Protein AF-A0A1F4DVI1-F1 (afdb_monomer)

Foldseek 3Di:
DDDDDDDDDDDDDDDDDDDDPDDDPPPPPPPPPPPPPDDFDAAEDADDDPDLPDPVQVPFDKDKAADAFQQPDPVGDRDDQWGIWIWTWYDYPPDIDIRIDTDDPDQQQADADPPRDWDKDKDKAWPDPVVPDADPPQGDPVTGIDIDMDTSNVVVVDPNYHCVVVVPDDDPDDPPLPDDPPDDDDPVQCVDPPGDVVPDDD

Radius of gyration: 34.7 Å; Cα contacts (8 Å, |Δi|>4): 211; chains: 1; bounding box: 109×63×103 Å

Mean predicted aligned error: 15.56 Å

Structure (mmCIF, N/CA/C/O backbone):
data_AF-A0A1F4DVI1-F1
#
_entry.id   AF-A0A1F4DVI1-F1
#
loop_
_atom_site.group_PDB
_atom_site.id
_atom_site.type_symbol
_atom_site.label_atom_id
_atom_site.label_alt_id
_atom_site.label_comp_id
_atom_site.label_asym_id
_atom_site.label_entity_id
_atom_site.label_seq_id
_atom_site.pdbx_PDB_ins_code
_atom_site.Cartn_x
_atom_site.Cartn_y
_atom_site.Cartn_z
_atom_site.occupancy
_atom_site.B_iso_or_equiv
_atom_site.auth_seq_id
_atom_site.auth_comp_id
_atom_site.auth_asym_id
_atom_site.auth_atom_id
_atom_site.pdbx_PDB_model_num
ATOM 1 N N . MET A 1 1 ? 89.206 41.169 61.877 1.00 33.28 1 MET A N 1
ATOM 2 C CA . MET A 1 1 ? 89.573 40.821 60.485 1.00 33.28 1 MET A CA 1
ATOM 3 C C . MET A 1 1 ? 88.966 39.457 60.198 1.00 33.28 1 MET A C 1
ATOM 5 O O . MET A 1 1 ? 89.211 38.583 61.006 1.00 33.28 1 MET A O 1
ATOM 9 N N . ILE A 1 2 ? 88.140 39.173 59.193 1.00 38.03 2 ILE A N 1
ATOM 10 C CA . ILE A 1 2 ? 87.614 39.884 58.017 1.00 38.03 2 ILE A CA 1
ATOM 11 C C . ILE A 1 2 ? 86.173 39.367 57.790 1.00 38.03 2 ILE A C 1
ATOM 13 O O . ILE A 1 2 ? 85.801 38.307 58.283 1.00 38.03 2 ILE A O 1
ATOM 17 N N . ALA A 1 3 ? 85.371 40.193 57.122 1.00 36.94 3 ALA A N 1
ATOM 18 C CA . ALA A 1 3 ? 83.917 40.205 57.054 1.00 36.94 3 ALA A CA 1
ATOM 19 C C . ALA A 1 3 ? 83.226 39.023 56.347 1.00 36.94 3 ALA A C 1
ATOM 21 O O . ALA A 1 3 ? 83.735 38.426 55.405 1.00 36.94 3 ALA A O 1
ATOM 22 N N . ASN A 1 4 ? 81.986 38.814 56.792 1.00 38.28 4 ASN A N 1
ATOM 23 C CA . ASN A 1 4 ? 80.937 37.980 56.222 1.00 38.28 4 ASN A CA 1
ATOM 24 C C . ASN A 1 4 ? 80.134 38.800 55.187 1.00 38.28 4 ASN A C 1
ATOM 26 O O . ASN A 1 4 ? 79.848 39.974 55.441 1.00 38.28 4 ASN A O 1
ATOM 30 N N . LYS A 1 5 ? 79.710 38.201 54.069 1.00 39.12 5 LYS A N 1
ATOM 31 C CA . LYS A 1 5 ? 78.621 38.734 53.229 1.00 39.12 5 LYS A CA 1
ATOM 32 C C . LYS A 1 5 ? 77.745 37.590 52.718 1.00 39.12 5 LYS A C 1
ATOM 34 O O . LYS A 1 5 ? 78.228 36.651 52.098 1.00 39.12 5 LYS A O 1
ATOM 39 N N . PHE A 1 6 ? 76.465 37.716 53.048 1.00 42.97 6 PHE A N 1
ATOM 40 C CA . PHE A 1 6 ? 75.332 36.880 52.669 1.00 42.97 6 PHE A CA 1
ATOM 41 C C . PHE A 1 6 ? 74.923 37.103 51.210 1.00 42.97 6 PHE A C 1
ATOM 43 O O . PHE A 1 6 ? 75.032 38.230 50.732 1.00 42.97 6 PHE A O 1
ATOM 50 N N . ASP A 1 7 ? 74.308 36.091 50.588 1.00 40.22 7 ASP A N 1
ATOM 51 C CA . ASP A 1 7 ? 73.130 36.329 49.745 1.00 40.22 7 ASP A CA 1
ATOM 52 C C . ASP A 1 7 ? 72.154 35.131 49.722 1.00 40.22 7 ASP A C 1
ATOM 54 O O . ASP A 1 7 ? 72.502 34.007 50.081 1.00 40.22 7 ASP A O 1
ATOM 58 N N . LEU A 1 8 ? 70.901 35.447 49.403 1.00 40.22 8 LEU A N 1
ATOM 59 C CA . LEU A 1 8 ? 69.634 34.890 49.878 1.00 40.22 8 LEU A CA 1
ATOM 60 C C . LEU A 1 8 ? 69.009 33.695 49.111 1.00 40.22 8 LEU A C 1
ATOM 62 O O . LEU A 1 8 ? 69.316 33.379 47.970 1.00 40.22 8 LEU A O 1
ATOM 66 N N . GLN A 1 9 ? 68.019 33.104 49.798 1.00 46.12 9 GLN A N 1
ATOM 67 C CA . GLN A 1 9 ? 67.042 32.061 49.432 1.00 46.12 9 GLN A CA 1
ATOM 68 C C . GLN A 1 9 ? 66.163 32.291 48.178 1.00 46.12 9 GLN A C 1
ATOM 70 O O . GLN A 1 9 ? 65.853 33.435 47.854 1.00 46.12 9 GLN A O 1
ATOM 75 N N . ARG A 1 10 ? 65.545 31.194 47.666 1.00 42.06 10 ARG A N 1
ATOM 76 C CA . ARG A 1 10 ? 64.068 30.995 47.452 1.00 42.06 10 ARG A CA 1
ATOM 77 C C . ARG A 1 10 ? 63.747 29.575 46.896 1.00 42.06 10 ARG A C 1
ATOM 79 O O . ARG A 1 10 ? 64.274 29.210 45.860 1.00 42.06 10 ARG A O 1
ATOM 86 N N . ARG A 1 11 ? 63.093 28.679 47.671 1.00 40.94 11 ARG A N 1
ATOM 87 C CA . ARG A 1 11 ? 61.687 28.149 47.572 1.00 40.94 11 ARG A CA 1
ATOM 88 C C . ARG A 1 11 ? 61.268 27.629 46.168 1.00 40.94 11 ARG A C 1
ATOM 90 O O . ARG A 1 11 ? 61.367 28.385 45.215 1.00 40.94 11 ARG A O 1
ATOM 97 N N . THR A 1 12 ? 60.696 26.423 45.967 1.00 38.53 12 THR A N 1
ATOM 98 C CA . THR A 1 12 ? 59.278 26.072 46.272 1.00 38.53 12 THR A CA 1
ATOM 99 C C . THR A 1 12 ? 58.928 24.593 45.915 1.00 38.53 12 THR A C 1
ATOM 101 O O . THR A 1 12 ? 59.156 24.172 44.791 1.00 38.53 12 THR A O 1
ATOM 104 N N . VAL A 1 13 ? 58.382 23.861 46.905 1.00 39.91 13 VAL A N 1
ATOM 105 C CA . VAL A 1 13 ? 57.273 22.857 46.978 1.00 39.91 13 VAL A CA 1
ATOM 106 C C . VAL A 1 13 ? 57.047 21.749 45.914 1.00 39.91 13 VAL A C 1
ATOM 108 O O . VAL A 1 13 ? 56.808 22.008 44.741 1.00 39.91 13 VAL A O 1
ATOM 111 N N . LEU A 1 14 ? 56.965 20.505 46.429 1.00 41.16 14 LEU A N 1
ATOM 112 C CA . LEU A 1 14 ? 56.410 19.280 45.827 1.00 41.16 14 LEU A CA 1
ATOM 113 C C . LEU A 1 14 ? 54.915 19.401 45.467 1.00 41.16 14 LEU A C 1
ATOM 115 O O . LEU A 1 14 ? 54.106 19.759 46.320 1.00 41.16 14 LEU A O 1
ATOM 119 N N . GLY A 1 15 ? 54.536 18.964 44.265 1.00 36.16 15 GLY A N 1
ATOM 120 C CA . GLY A 1 15 ? 53.148 18.676 43.893 1.00 36.16 15 GLY A CA 1
ATOM 121 C C . GLY A 1 15 ? 52.990 17.210 43.496 1.00 36.16 15 GLY A C 1
ATOM 122 O O . GLY A 1 15 ? 53.437 16.802 42.429 1.00 36.16 15 GLY A O 1
ATOM 123 N N . THR A 1 16 ? 52.373 16.411 44.362 1.00 41.84 16 THR A N 1
ATOM 124 C CA . THR A 1 16 ? 51.930 15.039 44.092 1.00 41.84 16 THR A CA 1
ATOM 125 C C . THR A 1 16 ? 50.693 15.057 43.190 1.00 41.84 16 THR A C 1
ATOM 127 O O . THR A 1 16 ? 49.658 15.615 43.547 1.00 41.84 16 THR A O 1
ATOM 130 N N . SER A 1 17 ? 50.776 14.435 42.015 1.00 41.50 17 SER A N 1
ATOM 131 C CA . SER A 1 17 ? 49.629 14.238 41.125 1.00 41.50 17 SER A CA 1
ATOM 132 C C . SER A 1 17 ? 48.770 13.067 41.615 1.00 41.50 17 SER A C 1
ATOM 134 O O . SER A 1 17 ? 49.192 11.918 41.542 1.00 41.50 17 SER A O 1
ATOM 136 N N . PHE A 1 18 ? 47.553 13.346 42.084 1.00 41.31 18 PHE A N 1
ATOM 137 C CA . PHE A 1 18 ? 46.484 12.352 42.231 1.00 41.31 18 PHE A CA 1
ATOM 138 C C . PHE A 1 18 ? 45.515 12.543 41.057 1.00 41.31 18 PHE A C 1
ATOM 140 O O . PHE A 1 18 ? 44.723 13.483 41.046 1.00 41.31 18 PHE A O 1
ATOM 147 N N . ALA A 1 19 ? 45.604 11.691 40.035 1.00 45.56 19 ALA A N 1
ATOM 148 C CA . ALA A 1 19 ? 44.627 11.657 38.951 1.00 45.56 19 ALA A CA 1
ATOM 149 C C . ALA A 1 19 ? 43.483 10.707 39.338 1.00 45.56 19 ALA A C 1
ATOM 151 O O . ALA A 1 19 ? 43.668 9.495 39.441 1.00 45.56 19 ALA A O 1
ATOM 152 N N . VAL A 1 20 ? 42.304 11.278 39.582 1.00 45.41 20 VAL A N 1
ATOM 153 C CA . VAL A 1 20 ? 41.051 10.568 39.863 1.00 45.41 20 VAL A CA 1
ATOM 154 C C . VAL A 1 20 ? 40.516 9.968 38.557 1.00 45.41 20 VAL A C 1
ATOM 156 O O . VAL A 1 20 ? 40.017 10.683 37.693 1.00 45.41 20 VAL A O 1
ATOM 159 N N . LEU A 1 21 ? 40.618 8.646 38.415 1.00 49.53 21 LEU A N 1
ATOM 160 C CA . LEU A 1 21 ? 40.024 7.844 37.337 1.00 49.53 21 LEU A CA 1
ATOM 161 C C . LEU A 1 21 ? 38.730 7.179 37.834 1.00 49.53 21 LEU A C 1
ATOM 163 O O . LEU A 1 21 ? 38.668 5.968 38.005 1.00 49.53 21 LEU A O 1
ATOM 167 N N . THR A 1 22 ? 37.677 7.954 38.091 1.00 49.78 22 THR A N 1
ATOM 168 C CA . THR A 1 22 ? 36.344 7.395 38.396 1.00 49.78 22 THR A CA 1
ATOM 169 C C . THR A 1 22 ? 35.252 8.294 37.830 1.00 49.78 22 THR A C 1
ATOM 171 O O . THR A 1 22 ? 34.689 9.126 38.534 1.00 49.78 22 THR A O 1
ATOM 174 N N . GLY A 1 23 ? 34.966 8.158 36.535 1.00 47.91 23 GLY A N 1
ATOM 175 C CA . GLY A 1 23 ? 33.942 8.978 35.883 1.00 47.91 23 GLY A CA 1
ATOM 176 C C . GLY A 1 23 ? 33.516 8.504 34.496 1.00 47.91 23 GLY A C 1
ATOM 177 O O . GLY A 1 23 ? 33.306 9.339 33.632 1.00 47.91 23 GLY A O 1
ATOM 178 N N . TRP A 1 24 ? 33.418 7.191 34.255 1.00 49.41 24 TRP A N 1
ATOM 179 C CA . TRP A 1 24 ? 32.943 6.647 32.964 1.00 49.41 24 TRP A CA 1
ATOM 180 C C . TRP A 1 24 ? 31.950 5.480 33.096 1.00 49.41 24 TRP A C 1
ATOM 182 O O . TRP A 1 24 ? 31.728 4.742 32.145 1.00 49.41 24 TRP A O 1
ATOM 192 N N . LEU A 1 25 ? 31.323 5.306 34.263 1.00 49.25 25 LEU A N 1
ATOM 193 C CA . LEU A 1 25 ? 30.420 4.173 34.530 1.00 49.25 25 LEU A CA 1
ATOM 194 C C . LEU A 1 25 ? 28.956 4.562 34.756 1.00 49.25 25 LEU A C 1
ATOM 196 O O . LEU A 1 25 ? 28.168 3.748 35.220 1.00 49.25 25 LEU A O 1
ATOM 200 N N . LEU A 1 26 ? 28.574 5.784 34.388 1.00 49.84 26 LEU A N 1
ATOM 201 C CA . LEU A 1 26 ? 27.180 6.230 34.404 1.00 49.84 26 LEU A CA 1
ATOM 202 C C . LEU A 1 26 ? 26.811 6.884 33.072 1.00 49.84 26 LEU A C 1
ATOM 204 O O . LEU A 1 26 ? 26.269 7.984 33.031 1.00 49.84 26 LEU A O 1
ATOM 208 N N . TRP A 1 27 ? 27.081 6.195 31.960 1.00 52.06 27 TRP A N 1
ATOM 209 C CA . TRP A 1 27 ? 26.201 6.384 30.812 1.00 52.06 27 TRP A CA 1
ATOM 210 C C . TRP A 1 27 ? 24.875 5.744 31.225 1.00 52.06 27 TRP A C 1
ATOM 212 O O . TRP A 1 27 ? 24.880 4.545 31.523 1.00 52.06 27 TRP A O 1
ATOM 222 N N . PRO A 1 28 ? 23.751 6.479 31.320 1.00 52.97 28 PRO A N 1
ATOM 223 C CA . PRO A 1 28 ? 22.477 5.816 31.514 1.00 52.97 28 PRO A CA 1
ATOM 224 C C . PRO A 1 28 ? 22.339 4.879 30.325 1.00 52.97 28 PRO A C 1
ATOM 226 O O . PRO A 1 28 ? 22.292 5.344 29.183 1.00 52.97 28 PRO A O 1
ATOM 229 N N . ALA A 1 29 ? 22.359 3.566 30.579 1.00 55.19 29 ALA A N 1
ATOM 230 C CA . ALA A 1 29 ? 21.955 2.589 29.588 1.00 55.19 29 ALA A CA 1
ATOM 231 C C . ALA A 1 29 ? 20.668 3.153 29.001 1.00 55.19 29 ALA A C 1
ATOM 233 O O . ALA A 1 29 ? 19.702 3.355 29.748 1.00 55.19 29 ALA A O 1
ATOM 234 N N . ARG A 1 30 ? 20.698 3.548 27.718 1.00 55.00 30 ARG A N 1
ATOM 235 C CA . ARG A 1 30 ? 19.480 3.957 27.030 1.00 55.00 30 ARG A CA 1
ATOM 236 C C . ARG A 1 30 ? 18.575 2.768 27.251 1.00 55.00 30 ARG A C 1
ATOM 238 O O . ARG A 1 30 ? 18.875 1.682 26.763 1.00 55.00 30 ARG A O 1
ATOM 245 N N . ARG A 1 31 ? 17.561 2.933 28.100 1.00 44.06 31 ARG A N 1
ATOM 246 C CA . ARG A 1 31 ? 16.529 1.926 28.234 1.00 44.06 31 ARG A CA 1
ATOM 247 C C . ARG A 1 31 ? 15.937 1.893 26.846 1.00 44.06 31 ARG A C 1
ATOM 249 O O . ARG A 1 31 ? 15.231 2.821 26.462 1.00 44.06 31 ARG A O 1
ATOM 256 N N . THR A 1 32 ? 16.333 0.901 26.062 1.00 43.22 32 THR A N 1
ATOM 257 C CA . THR A 1 32 ? 15.627 0.530 24.857 1.00 43.22 32 THR A CA 1
ATOM 258 C C . THR A 1 32 ? 14.253 0.180 25.391 1.00 43.22 32 THR A C 1
ATOM 260 O O . THR A 1 32 ? 14.061 -0.884 25.978 1.00 43.22 32 THR A O 1
ATOM 263 N N . SER A 1 33 ? 13.319 1.131 25.344 1.00 49.31 33 SER A N 1
ATOM 264 C CA . SER A 1 33 ? 11.918 0.783 25.455 1.00 49.31 33 SER A CA 1
ATOM 265 C C . SER A 1 33 ? 11.734 -0.280 24.388 1.00 49.31 33 SER A C 1
ATOM 267 O O . SER A 1 33 ? 11.986 0.002 23.213 1.00 49.31 33 SER A O 1
ATOM 269 N N . ALA A 1 34 ? 11.413 -1.509 24.801 1.00 46.19 34 ALA A N 1
ATOM 270 C CA . ALA A 1 34 ? 10.895 -2.508 23.883 1.00 46.19 34 ALA A CA 1
ATOM 271 C C . ALA A 1 34 ? 9.887 -1.766 23.011 1.00 46.19 34 ALA A C 1
ATOM 273 O O . ALA A 1 34 ? 9.016 -1.100 23.571 1.00 46.19 34 ALA A O 1
ATOM 274 N N . GLN A 1 35 ? 10.124 -1.743 21.698 1.00 47.16 35 GLN A N 1
ATOM 275 C CA . GLN A 1 35 ? 9.372 -0.935 20.748 1.00 47.16 35 GLN A CA 1
ATOM 276 C C . GLN A 1 35 ? 7.893 -1.167 21.024 1.00 47.16 35 GLN A C 1
ATOM 278 O O . GLN A 1 35 ? 7.359 -2.233 20.717 1.00 47.16 35 GLN A O 1
ATOM 283 N N . GLN A 1 36 ? 7.262 -0.212 21.709 1.00 48.41 36 GLN A N 1
ATOM 284 C CA . GLN A 1 36 ? 5.843 -0.280 21.973 1.00 48.41 36 GLN A CA 1
ATOM 285 C C . GLN A 1 36 ? 5.231 -0.279 20.587 1.00 48.41 36 GLN A C 1
ATOM 287 O O . GLN A 1 36 ? 5.478 0.644 19.812 1.00 48.41 36 GLN A O 1
ATOM 292 N N . LYS A 1 37 ? 4.599 -1.401 20.240 1.00 56.50 37 LYS A N 1
ATOM 293 C CA . LYS A 1 37 ? 4.117 -1.688 18.894 1.00 56.50 37 LYS A CA 1
ATOM 294 C C . LYS A 1 37 ? 3.311 -0.476 18.452 1.00 56.50 37 LYS A C 1
ATOM 296 O O . LYS A 1 37 ? 2.275 -0.192 19.051 1.00 56.50 37 LYS A O 1
ATOM 301 N N . ALA A 1 38 ? 3.854 0.291 17.513 1.00 73.38 38 ALA A N 1
ATOM 302 C CA . ALA A 1 38 ? 3.231 1.534 17.115 1.00 73.38 38 ALA A CA 1
ATOM 303 C C . ALA A 1 38 ? 1.898 1.157 16.461 1.00 73.38 38 ALA A C 1
ATOM 305 O O . ALA A 1 38 ? 1.872 0.429 15.470 1.00 73.38 38 ALA A O 1
ATOM 306 N N . ALA A 1 39 ? 0.799 1.525 17.112 1.00 85.44 39 ALA A N 1
ATOM 307 C CA . ALA A 1 39 ? -0.544 1.178 16.687 1.00 85.44 39 ALA A CA 1
ATOM 308 C C . ALA A 1 39 ? -1.179 2.420 16.070 1.00 85.44 39 ALA A C 1
ATOM 310 O O . ALA A 1 39 ? -1.163 3.486 16.682 1.00 85.44 39 ALA A O 1
ATOM 311 N N . LEU A 1 40 ? -1.732 2.268 14.869 1.00 92.38 40 LEU A N 1
ATOM 312 C CA . LEU A 1 40 ? -2.565 3.276 14.229 1.00 92.38 40 LEU A CA 1
ATOM 313 C C . LEU A 1 40 ? -4.022 2.856 14.392 1.00 92.38 40 LEU A C 1
ATOM 315 O O . LEU A 1 40 ? -4.399 1.765 13.962 1.00 92.38 40 LEU A O 1
ATOM 319 N N . LEU A 1 41 ? -4.834 3.713 15.004 1.00 94.06 41 LEU A N 1
ATOM 320 C CA . LEU A 1 41 ? -6.277 3.524 15.036 1.00 94.06 41 LEU A CA 1
ATOM 321 C C . LEU A 1 41 ? -6.892 4.276 13.859 1.00 94.06 41 LEU A C 1
ATOM 323 O O . LEU A 1 41 ? -6.669 5.471 13.682 1.00 94.06 41 LEU A O 1
ATOM 327 N N . ALA A 1 42 ? -7.662 3.564 13.038 1.00 95.31 42 ALA A N 1
ATOM 328 C CA . ALA A 1 42 ? -8.422 4.204 11.977 1.00 95.31 42 ALA A CA 1
ATOM 329 C C . ALA A 1 42 ? -9.516 5.083 12.596 1.00 95.31 42 ALA A C 1
ATOM 331 O O . ALA A 1 42 ? -10.183 4.676 13.549 1.00 95.31 42 ALA A O 1
ATOM 332 N N . ARG A 1 43 ? -9.709 6.290 12.062 1.00 95.56 43 ARG A N 1
ATOM 333 C CA . ARG A 1 43 ? -10.736 7.219 12.542 1.00 95.56 43 ARG A CA 1
ATOM 334 C C . ARG A 1 43 ? -12.072 6.963 11.827 1.00 95.56 43 ARG A C 1
ATOM 336 O O . ARG A 1 43 ? -12.077 6.894 10.597 1.00 95.56 43 ARG A O 1
ATOM 343 N N . PRO A 1 44 ? -13.201 6.875 12.555 1.00 96.81 44 PRO A N 1
ATOM 344 C CA . PRO A 1 44 ? -14.513 6.754 11.930 1.00 96.81 44 PRO A CA 1
ATOM 345 C C . PRO A 1 44 ? -14.920 8.063 11.242 1.00 96.81 44 PRO A C 1
ATOM 347 O O . PRO A 1 44 ? -14.736 9.154 11.796 1.00 96.81 44 PRO A O 1
ATOM 350 N N . VAL A 1 45 ? -15.502 7.952 10.050 1.00 95.94 45 VAL A N 1
ATOM 351 C CA . VAL A 1 45 ? -16.077 9.057 9.270 1.00 95.94 45 VAL A CA 1
ATOM 352 C C . VAL A 1 45 ? -17.426 8.645 8.680 1.00 95.94 45 VAL A C 1
ATOM 354 O O . VAL A 1 45 ? -17.715 7.461 8.552 1.00 95.94 45 VAL A O 1
ATOM 357 N N . THR A 1 46 ? -18.261 9.621 8.316 1.00 94.38 46 THR A N 1
ATOM 358 C CA . THR A 1 46 ? -19.580 9.351 7.714 1.00 94.38 46 THR A CA 1
ATOM 359 C C . THR A 1 46 ? -19.461 8.641 6.366 1.00 94.38 46 THR A C 1
ATOM 361 O O . THR A 1 46 ? -20.244 7.749 6.064 1.00 94.38 46 THR A O 1
ATOM 364 N N . GLN A 1 47 ? -18.491 9.054 5.554 1.00 93.81 47 GLN A N 1
ATOM 365 C CA . GLN A 1 47 ? -18.188 8.447 4.268 1.00 93.81 47 GLN A CA 1
ATOM 366 C C . GLN A 1 47 ? -16.703 8.642 3.983 1.00 93.81 47 GLN A C 1
ATOM 368 O O . GLN A 1 47 ? -16.180 9.751 4.113 1.00 93.81 47 GLN A O 1
ATOM 373 N N . VAL A 1 48 ? -16.026 7.572 3.585 1.00 94.81 48 VAL A N 1
ATOM 374 C CA . VAL A 1 48 ? -14.645 7.633 3.122 1.00 94.81 48 VAL A CA 1
ATOM 375 C C . VAL A 1 48 ? -14.577 8.352 1.771 1.00 94.81 48 VAL A C 1
ATOM 377 O O . VAL A 1 48 ? -15.222 7.948 0.799 1.00 94.81 48 VAL A O 1
ATOM 380 N N . SER A 1 49 ? -13.765 9.408 1.709 1.00 89.69 49 SER A N 1
ATOM 381 C CA . SER A 1 49 ? -13.433 10.115 0.470 1.00 89.69 49 SER A CA 1
ATOM 382 C C . SER A 1 49 ? -12.370 9.352 -0.327 1.00 89.69 49 SER A C 1
ATOM 384 O O . SER A 1 49 ? -11.482 8.724 0.251 1.00 89.69 49 SER A O 1
ATOM 386 N N . LEU A 1 50 ? -12.466 9.400 -1.658 1.00 85.38 50 LEU A N 1
ATOM 387 C CA . LEU A 1 50 ? -11.427 8.890 -2.564 1.00 85.38 50 LEU A CA 1
ATOM 388 C C . LEU A 1 50 ? -10.371 9.954 -2.894 1.00 85.38 50 LEU A C 1
ATOM 390 O O . LEU A 1 50 ? -9.374 9.635 -3.536 1.00 85.38 50 LEU A O 1
ATOM 394 N N . ASP A 1 51 ? -10.596 11.199 -2.476 1.00 91.38 51 ASP A N 1
ATOM 395 C CA . ASP A 1 51 ? -9.656 12.294 -2.672 1.00 91.38 51 ASP A CA 1
ATOM 396 C C . ASP A 1 51 ? -8.538 12.225 -1.607 1.00 91.38 51 ASP A C 1
ATOM 398 O O . ASP A 1 51 ? -8.823 12.279 -0.400 1.00 91.38 51 ASP A O 1
ATOM 402 N N . PRO A 1 52 ? -7.261 12.075 -2.008 1.00 91.00 52 PRO A N 1
ATOM 403 C CA . PRO A 1 52 ? -6.146 12.076 -1.066 1.00 91.00 52 PRO A CA 1
ATOM 404 C C . PRO A 1 52 ? -5.939 13.428 -0.366 1.00 91.00 52 PRO A C 1
ATOM 406 O O . PRO A 1 52 ? -5.303 13.443 0.690 1.00 91.00 52 PRO A O 1
ATOM 409 N N . ASP A 1 53 ? -6.475 14.530 -0.896 1.00 93.31 53 ASP A N 1
ATOM 410 C CA . ASP A 1 53 ? -6.341 15.880 -0.334 1.00 93.31 53 ASP A CA 1
ATOM 411 C C . ASP A 1 53 ? -7.569 16.319 0.490 1.00 93.31 53 ASP A C 1
ATOM 413 O O . ASP A 1 53 ? -7.645 17.456 0.965 1.00 93.31 53 ASP A O 1
ATOM 417 N N . ASP A 1 54 ? -8.516 15.403 0.724 1.00 95.06 54 ASP A N 1
ATOM 418 C CA . ASP A 1 54 ? -9.730 15.668 1.494 1.00 95.06 54 ASP A CA 1
ATOM 419 C C . ASP A 1 54 ? -9.417 16.181 2.923 1.00 95.06 54 ASP A C 1
ATOM 421 O O . ASP A 1 54 ? -8.637 15.562 3.663 1.00 95.06 54 ASP A O 1
ATOM 425 N N . PRO A 1 55 ? -10.048 17.278 3.387 1.00 93.62 55 PRO A N 1
ATOM 426 C CA . PRO A 1 55 ? -9.839 17.798 4.740 1.00 93.62 55 PRO A CA 1
ATOM 427 C C . PRO A 1 55 ? -10.130 16.788 5.862 1.00 93.62 55 PRO A C 1
ATOM 429 O O . PRO A 1 55 ? -9.590 16.923 6.963 1.00 93.62 55 PRO A O 1
ATOM 432 N N . GLY A 1 56 ? -10.938 15.755 5.603 1.00 91.62 56 GLY A N 1
ATOM 433 C CA . GLY A 1 56 ? -11.228 14.659 6.525 1.00 91.62 56 GLY A CA 1
ATOM 434 C C . GLY A 1 56 ? -9.980 13.929 7.036 1.00 91.62 56 GLY A C 1
ATOM 435 O O . GLY A 1 56 ? -9.989 13.419 8.160 1.00 91.62 56 GLY A O 1
ATOM 436 N N . TRP A 1 57 ? -8.873 13.953 6.285 1.00 95.19 57 TRP A N 1
ATOM 437 C CA . TRP A 1 57 ? -7.592 13.373 6.703 1.00 95.19 57 TRP A CA 1
ATOM 438 C C . TRP A 1 57 ? -6.909 14.135 7.843 1.00 95.19 57 TRP A C 1
ATOM 440 O O . TRP A 1 57 ? -6.158 13.530 8.612 1.00 95.19 57 TRP A O 1
ATOM 450 N N . GLN A 1 58 ? -7.162 15.442 7.992 1.00 92.31 58 GLN A N 1
ATOM 451 C CA . GLN A 1 58 ? -6.457 16.301 8.956 1.00 92.31 58 GLN A CA 1
ATOM 452 C C . GLN A 1 58 ? -6.668 15.855 10.405 1.00 92.31 58 GLN A C 1
ATOM 454 O O . GLN A 1 58 ? -5.779 16.005 11.241 1.00 92.31 58 GLN A O 1
ATOM 459 N N . GLY A 1 59 ? -7.835 15.277 10.694 1.00 90.06 59 GLY A N 1
ATOM 460 C CA . GLY A 1 59 ? -8.189 14.787 12.019 1.00 90.06 59 GLY A CA 1
ATOM 461 C C . GLY A 1 59 ? -7.809 13.330 12.297 1.00 90.06 59 GLY A C 1
ATOM 462 O O . GLY A 1 59 ? -8.122 12.849 13.385 1.00 90.06 59 GLY A O 1
ATOM 463 N N . ALA A 1 60 ? -7.227 12.607 11.339 1.00 95.25 60 ALA A N 1
ATOM 464 C CA . ALA A 1 60 ? -6.801 11.223 11.537 1.00 95.25 60 ALA A CA 1
ATOM 465 C C . ALA A 1 60 ? -5.469 11.151 12.293 1.00 95.25 60 ALA A C 1
ATOM 467 O O . ALA A 1 60 ? -4.605 12.015 12.111 1.00 95.25 60 ALA A O 1
ATOM 468 N N . ASP A 1 61 ? -5.287 10.090 13.077 1.00 95.12 61 ASP A N 1
ATOM 469 C CA . ASP A 1 61 ? -4.010 9.797 13.722 1.00 95.12 61 ASP A CA 1
ATOM 470 C C . ASP A 1 61 ? -2.908 9.591 12.675 1.00 95.12 61 ASP A C 1
ATOM 472 O O . ASP A 1 61 ? -3.155 9.136 11.554 1.00 95.12 61 ASP A O 1
ATOM 476 N N . ILE A 1 62 ? -1.683 9.948 13.057 1.00 95.00 62 ILE A N 1
ATOM 477 C CA . ILE A 1 62 ? -0.497 9.854 12.209 1.00 95.00 62 ILE A CA 1
ATOM 478 C C . ILE A 1 62 ? 0.408 8.773 12.776 1.00 95.00 62 ILE A C 1
ATOM 480 O O . ILE A 1 62 ? 0.822 8.853 13.934 1.00 95.00 62 ILE A O 1
ATOM 484 N N . LEU A 1 63 ? 0.766 7.806 11.938 1.00 95.56 63 LEU A N 1
ATOM 485 C CA . LEU A 1 63 ? 1.808 6.839 12.242 1.00 95.56 63 LEU A CA 1
ATOM 486 C C . LEU A 1 63 ? 2.932 6.946 11.213 1.00 95.56 63 LEU A C 1
ATOM 488 O O . LEU A 1 63 ? 2.726 6.673 10.036 1.00 95.56 63 LEU A O 1
ATOM 492 N N . GLU A 1 64 ? 4.130 7.304 11.665 1.00 94.94 64 GLU A N 1
ATOM 493 C CA . GLU A 1 64 ? 5.339 7.220 10.848 1.00 94.94 64 GLU A CA 1
ATOM 494 C C . GLU A 1 64 ? 5.993 5.846 11.035 1.00 94.94 64 GLU A C 1
ATOM 496 O O . GLU A 1 64 ? 6.350 5.450 12.147 1.00 94.94 64 GLU A O 1
ATOM 501 N N . ILE A 1 65 ? 6.127 5.105 9.937 1.00 93.19 65 ILE A N 1
ATOM 502 C CA . ILE A 1 65 ? 6.710 3.767 9.899 1.00 93.19 65 ILE A CA 1
ATOM 503 C C . ILE A 1 65 ? 8.106 3.873 9.278 1.00 93.19 65 ILE A C 1
ATOM 505 O O . ILE A 1 65 ? 8.208 4.100 8.069 1.00 93.19 65 ILE A O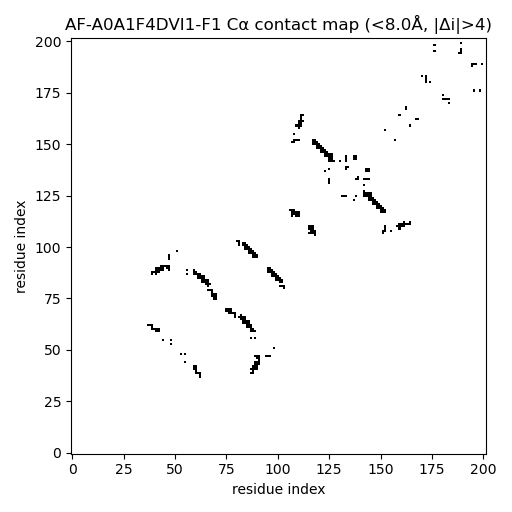 1
ATOM 509 N N . PRO A 1 66 ? 9.190 3.704 10.058 1.00 93.00 66 PRO A N 1
ATOM 510 C CA . PRO A 1 66 ? 10.534 3.655 9.500 1.00 93.00 66 PRO A CA 1
ATOM 511 C C . PRO A 1 66 ? 10.718 2.379 8.672 1.00 93.00 66 PRO A C 1
ATOM 513 O O . PRO A 1 66 ? 10.315 1.291 9.092 1.00 93.00 66 PRO A O 1
ATOM 516 N N . LEU A 1 67 ? 11.358 2.504 7.511 1.00 90.62 67 LEU A N 1
ATOM 517 C CA . LEU A 1 67 ? 11.627 1.384 6.614 1.00 90.62 67 LEU A CA 1
ATOM 518 C C . LEU A 1 67 ? 13.053 0.868 6.779 1.00 90.62 67 LEU A C 1
ATOM 520 O O . LEU A 1 67 ? 14.025 1.626 6.756 1.00 90.62 67 LEU A O 1
ATOM 524 N N . ALA A 1 68 ? 13.170 -0.451 6.905 1.00 89.25 68 ALA A N 1
ATOM 525 C CA . ALA A 1 68 ? 14.444 -1.150 6.874 1.00 89.25 68 ALA A CA 1
ATOM 526 C C . ALA A 1 68 ? 14.726 -1.664 5.452 1.00 89.25 68 ALA A C 1
ATOM 528 O O . ALA A 1 68 ? 13.807 -2.126 4.773 1.00 89.25 68 ALA A O 1
ATOM 529 N N . PRO A 1 69 ? 15.985 -1.625 4.991 1.00 89.94 69 PRO A N 1
ATOM 530 C CA . PRO A 1 69 ? 16.334 -2.147 3.681 1.00 89.94 69 PRO A CA 1
ATOM 531 C C . PRO A 1 69 ? 16.316 -3.684 3.666 1.00 89.94 69 PRO A C 1
ATOM 533 O O . PRO A 1 69 ? 16.562 -4.346 4.681 1.00 89.94 69 PRO A O 1
ATOM 536 N N . GLN A 1 70 ? 16.085 -4.273 2.490 1.00 86.50 70 GLN A N 1
ATOM 537 C CA . GLN A 1 70 ? 16.156 -5.722 2.301 1.00 86.50 70 GLN A CA 1
ATOM 538 C C . GLN A 1 70 ? 17.619 -6.200 2.255 1.00 86.50 70 GLN A C 1
ATOM 540 O O . GLN A 1 70 ? 18.219 -6.365 1.194 1.00 86.50 70 GLN A O 1
ATOM 545 N N . ALA A 1 71 ? 18.197 -6.448 3.432 1.00 87.00 71 ALA A N 1
ATOM 546 C CA . ALA A 1 71 ? 19.586 -6.898 3.581 1.00 87.00 71 ALA A CA 1
ATOM 547 C C . ALA A 1 71 ? 19.743 -8.425 3.755 1.00 87.00 71 ALA A C 1
ATOM 549 O O . ALA A 1 71 ? 20.864 -8.931 3.848 1.00 87.00 71 ALA A O 1
ATOM 550 N N . VAL A 1 72 ? 18.635 -9.174 3.815 1.00 84.00 72 VAL A N 1
ATOM 551 C CA . VAL A 1 72 ? 18.640 -10.610 4.155 1.00 84.00 72 VAL A CA 1
ATOM 552 C C . VAL A 1 72 ? 18.992 -11.483 2.944 1.00 84.00 72 VAL A C 1
ATOM 554 O O . VAL A 1 72 ? 19.910 -12.305 3.011 1.00 84.00 72 VAL A O 1
ATOM 557 N N . VAL A 1 73 ? 18.303 -11.279 1.818 1.00 81.31 73 VAL A N 1
ATOM 558 C CA . VAL A 1 73 ? 18.422 -12.090 0.591 1.00 81.31 73 VAL A CA 1
ATOM 559 C C . VAL A 1 73 ? 19.205 -11.320 -0.477 1.00 81.31 73 VAL A C 1
ATOM 561 O O . VAL A 1 73 ? 19.192 -10.094 -0.492 1.00 81.31 73 VAL A O 1
ATOM 564 N N . LYS A 1 74 ? 19.937 -12.025 -1.351 1.00 85.62 74 LYS A N 1
ATOM 565 C CA . LYS A 1 74 ? 20.621 -11.399 -2.495 1.00 85.62 74 LYS A CA 1
ATOM 566 C C . LYS A 1 74 ? 19.603 -11.039 -3.598 1.00 85.62 74 LYS A C 1
ATOM 568 O O . LYS A 1 74 ? 18.723 -11.856 -3.847 1.00 85.62 74 LYS A O 1
ATOM 573 N N . PRO A 1 75 ? 19.771 -9.915 -4.316 1.00 83.94 75 PRO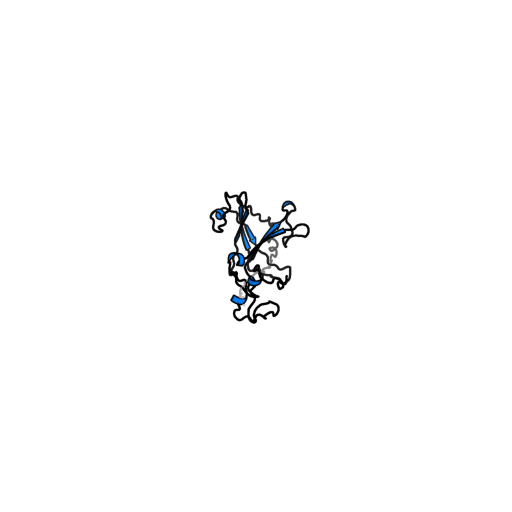 A N 1
ATOM 574 C CA . PRO A 1 75 ? 20.762 -8.861 -4.090 1.00 83.94 75 PRO A CA 1
ATOM 575 C C . PRO A 1 75 ? 20.444 -8.075 -2.812 1.00 83.94 75 PRO A C 1
ATOM 577 O O . PRO A 1 75 ? 19.298 -7.727 -2.554 1.00 83.94 75 PRO A O 1
ATOM 580 N N . ARG A 1 76 ? 21.472 -7.837 -1.990 1.00 88.00 76 ARG A N 1
ATOM 581 C CA . ARG A 1 76 ? 21.303 -7.156 -0.705 1.00 88.00 76 ARG A CA 1
ATOM 582 C C . ARG A 1 76 ? 21.355 -5.657 -0.913 1.00 88.00 76 ARG A C 1
ATOM 584 O O . ARG A 1 76 ? 22.324 -5.155 -1.481 1.00 88.00 76 ARG A O 1
ATOM 591 N N . THR A 1 77 ? 20.380 -4.971 -0.348 1.00 83.00 77 THR A N 1
ATOM 592 C CA . THR A 1 77 ? 20.374 -3.519 -0.232 1.00 83.00 77 THR A CA 1
ATOM 593 C C . THR A 1 77 ? 20.653 -3.176 1.224 1.00 83.00 77 THR A C 1
ATOM 595 O O . THR A 1 77 ? 19.988 -3.693 2.119 1.00 83.00 77 THR A O 1
ATOM 598 N N . TYR A 1 78 ? 21.667 -2.349 1.477 1.00 86.12 78 TYR A N 1
ATOM 599 C CA . TYR A 1 78 ? 22.043 -1.936 2.839 1.00 86.12 78 TYR A CA 1
ATOM 600 C C . TYR A 1 78 ? 21.547 -0.533 3.190 1.00 86.12 78 TYR A C 1
ATOM 602 O O . TYR A 1 78 ? 21.551 -0.161 4.356 1.00 86.12 78 TYR A O 1
ATOM 610 N N . GLU A 1 79 ? 21.076 0.216 2.194 1.00 85.38 79 GLU A N 1
ATOM 611 C CA . GLU A 1 79 ? 20.526 1.557 2.347 1.00 85.38 79 GLU A CA 1
ATOM 612 C C . GLU A 1 79 ? 19.211 1.653 1.581 1.00 85.38 79 GLU A C 1
ATOM 614 O O . GLU A 1 79 ? 19.174 1.422 0.375 1.00 85.38 79 GLU A O 1
ATOM 619 N N . SER A 1 80 ? 18.127 1.990 2.278 1.00 84.62 80 SER A N 1
ATOM 620 C CA . SER A 1 80 ? 16.839 2.256 1.631 1.00 84.62 80 SER A CA 1
ATOM 621 C C . SER A 1 80 ? 16.833 3.678 1.070 1.00 84.62 80 SER A C 1
ATOM 623 O O . SER A 1 80 ? 17.229 4.601 1.787 1.00 84.62 80 SER A O 1
ATOM 625 N N . SER A 1 81 ? 16.385 3.876 -0.171 1.00 87.00 81 SER A N 1
ATOM 626 C CA . SER A 1 81 ? 16.143 5.218 -0.725 1.00 87.00 81 SER A CA 1
ATOM 627 C C . SER A 1 81 ? 15.020 5.921 0.042 1.00 87.00 81 SER A C 1
ATOM 629 O O . SER A 1 81 ? 15.165 7.075 0.441 1.00 87.00 81 SER A O 1
ATOM 631 N N . ILE A 1 82 ? 13.952 5.183 0.351 1.00 92.25 82 ILE A N 1
ATOM 632 C CA . ILE A 1 82 ? 12.815 5.653 1.144 1.00 92.25 82 ILE A CA 1
ATOM 633 C C . ILE A 1 82 ? 13.030 5.293 2.613 1.00 92.25 82 ILE A C 1
ATOM 635 O O . ILE A 1 82 ? 13.190 4.123 2.963 1.00 92.25 82 ILE A O 1
ATOM 639 N N . LYS A 1 83 ? 13.059 6.298 3.492 1.00 91.94 83 LYS A N 1
ATOM 640 C CA . LYS A 1 83 ? 13.403 6.105 4.913 1.00 91.94 83 LYS A CA 1
ATOM 641 C C . LYS A 1 83 ? 12.196 5.830 5.807 1.00 91.94 83 LYS A C 1
ATOM 643 O O . LYS A 1 83 ? 12.337 5.125 6.803 1.00 91.94 83 LYS A O 1
ATOM 648 N N . ALA A 1 84 ? 11.034 6.372 5.464 1.00 94.50 84 ALA A N 1
ATOM 649 C CA . ALA A 1 84 ? 9.811 6.199 6.230 1.00 94.50 84 ALA A CA 1
ATOM 650 C C . ALA A 1 84 ? 8.574 6.409 5.353 1.00 94.50 84 ALA A C 1
ATOM 652 O O . ALA A 1 84 ? 8.640 7.101 4.333 1.00 94.50 84 ALA A O 1
ATOM 653 N N . ILE A 1 85 ? 7.457 5.833 5.792 1.00 95.88 85 ILE A N 1
ATOM 654 C CA . ILE A 1 85 ? 6.119 6.087 5.255 1.00 95.88 85 ILE A CA 1
ATOM 655 C C . ILE A 1 85 ? 5.269 6.672 6.377 1.00 95.88 85 ILE A C 1
ATOM 657 O O . ILE A 1 85 ? 5.233 6.132 7.483 1.00 95.88 85 ILE A O 1
ATOM 661 N N . VAL A 1 86 ? 4.561 7.756 6.089 1.00 96.44 86 VAL A N 1
ATOM 662 C CA . VAL A 1 86 ? 3.541 8.316 6.971 1.00 96.44 86 VAL A CA 1
ATOM 663 C C . VAL A 1 86 ? 2.193 7.718 6.588 1.00 96.44 86 VAL A C 1
ATOM 665 O O . VAL A 1 86 ? 1.797 7.746 5.424 1.00 96.44 86 VAL A O 1
ATOM 668 N N . VAL A 1 87 ? 1.497 7.159 7.574 1.00 96.50 87 VAL A N 1
ATOM 669 C CA . VAL A 1 87 ? 0.225 6.461 7.400 1.00 96.50 87 VAL A CA 1
ATOM 670 C C . VAL A 1 87 ? -0.863 7.161 8.200 1.00 96.50 87 VAL A C 1
ATOM 672 O O . VAL A 1 87 ? -0.696 7.445 9.389 1.00 96.50 87 VAL A O 1
ATOM 675 N N . ARG A 1 88 ? -2.004 7.381 7.549 1.00 96.62 88 ARG A N 1
ATOM 676 C CA . ARG A 1 88 ? -3.282 7.724 8.182 1.00 96.62 88 ARG A CA 1
ATOM 677 C C . ARG A 1 88 ? -4.337 6.714 7.756 1.00 96.62 88 ARG A C 1
ATOM 679 O O . ARG A 1 88 ? -4.260 6.168 6.655 1.00 96.62 88 ARG A O 1
ATOM 686 N N . ALA A 1 89 ? -5.335 6.493 8.603 1.00 96.62 89 ALA A N 1
ATOM 687 C CA . ALA A 1 89 ? -6.415 5.563 8.309 1.00 96.62 89 ALA A CA 1
ATOM 688 C C . ALA A 1 89 ? -7.780 6.157 8.670 1.00 96.62 89 ALA A C 1
ATOM 690 O O . ALA A 1 89 ? -7.963 6.704 9.759 1.00 96.62 89 ALA A O 1
ATOM 691 N N . LEU A 1 90 ? -8.736 6.015 7.756 1.00 97.00 90 LEU A N 1
ATOM 692 C CA . LEU A 1 90 ? -10.144 6.364 7.938 1.00 97.00 90 LEU A CA 1
ATOM 693 C C . LEU A 1 90 ? -11.002 5.136 7.648 1.00 97.00 90 LEU A C 1
ATOM 695 O O . LEU A 1 90 ? -10.633 4.313 6.811 1.00 97.00 90 LEU A O 1
ATOM 699 N N . TYR A 1 91 ? -12.153 5.020 8.301 1.00 97.19 91 TYR A N 1
ATOM 700 C CA . TYR A 1 91 ? -13.123 3.984 7.960 1.00 97.19 91 TYR A CA 1
ATOM 701 C C . TYR A 1 91 ? -14.567 4.472 8.084 1.00 97.19 91 TYR A C 1
ATOM 703 O O . TYR A 1 91 ? -14.867 5.366 8.877 1.00 97.19 91 TYR A O 1
ATOM 711 N N . ASP A 1 92 ? -15.445 3.861 7.298 1.00 96.38 92 ASP A N 1
ATOM 712 C CA . ASP A 1 92 ? -16.901 3.949 7.414 1.00 96.38 92 ASP A CA 1
ATOM 713 C C . ASP A 1 92 ? -17.494 2.530 7.529 1.00 96.38 92 ASP A C 1
ATOM 715 O O . ASP A 1 92 ? -16.767 1.559 7.752 1.00 96.38 92 ASP A O 1
ATOM 719 N N . GLU A 1 93 ? -18.815 2.386 7.411 1.00 96.19 93 GLU A N 1
ATOM 720 C CA . GLU A 1 93 ? -19.493 1.085 7.530 1.00 96.19 93 GLU A CA 1
ATOM 721 C C . GLU A 1 93 ? -19.075 0.062 6.459 1.00 96.19 93 GLU A C 1
ATOM 723 O O . GLU A 1 93 ? -19.223 -1.141 6.666 1.00 96.19 93 GLU A O 1
ATOM 728 N N . ASN A 1 94 ? -18.551 0.519 5.320 1.00 95.56 94 ASN A N 1
ATOM 729 C CA . ASN A 1 94 ? -18.299 -0.307 4.141 1.00 95.56 94 ASN A CA 1
ATOM 730 C C . ASN A 1 94 ? -16.831 -0.313 3.697 1.00 95.56 94 ASN A C 1
ATOM 732 O O . ASN A 1 94 ? -16.441 -1.164 2.894 1.00 95.56 94 ASN A O 1
ATOM 736 N N . ARG A 1 95 ? -16.024 0.659 4.133 1.00 95.38 95 ARG A N 1
ATOM 737 C CA . ARG A 1 95 ? -14.693 0.917 3.578 1.00 95.38 95 ARG A CA 1
ATOM 738 C C . ARG A 1 95 ? -13.672 1.234 4.657 1.00 95.38 95 ARG A C 1
ATOM 740 O O . ARG A 1 95 ? -13.940 1.958 5.610 1.00 95.38 95 ARG A O 1
ATOM 747 N N . LEU A 1 96 ? -12.456 0.757 4.416 1.00 94.62 96 LEU A N 1
ATOM 748 C CA . LEU A 1 96 ? -11.231 1.211 5.060 1.00 94.62 96 LEU A CA 1
ATOM 749 C C . LEU A 1 96 ? -10.403 1.945 4.005 1.00 94.62 96 LEU A C 1
ATOM 751 O O . LEU A 1 96 ? -10.147 1.389 2.937 1.00 94.62 96 LEU A O 1
ATOM 755 N N . ALA A 1 97 ? -9.958 3.160 4.308 1.00 95.62 97 ALA A N 1
ATOM 756 C CA . ALA A 1 97 ? -8.990 3.877 3.492 1.00 95.62 97 ALA A CA 1
ATOM 757 C C . ALA A 1 97 ? -7.699 4.114 4.261 1.00 95.62 97 ALA A C 1
ATOM 759 O O . ALA A 1 97 ? -7.704 4.531 5.421 1.00 95.62 97 ALA A O 1
ATOM 760 N N . LEU A 1 98 ? -6.591 3.876 3.566 1.00 95.50 98 LEU A N 1
ATOM 761 C CA . LEU A 1 98 ? -5.245 4.166 4.026 1.00 95.50 98 LEU A CA 1
ATOM 762 C C . LEU A 1 98 ? -4.674 5.275 3.153 1.00 95.50 98 LEU A C 1
ATOM 764 O O . LEU A 1 98 ? -4.656 5.149 1.930 1.00 95.50 98 LEU A O 1
ATOM 768 N N . ARG A 1 99 ? -4.184 6.339 3.783 1.00 95.44 99 ARG A N 1
ATOM 769 C CA . ARG A 1 99 ? -3.409 7.383 3.114 1.00 95.44 99 ARG A CA 1
ATOM 770 C C . ARG A 1 99 ? -1.945 7.165 3.454 1.00 95.44 99 ARG A C 1
ATOM 772 O O . ARG A 1 99 ? -1.574 7.201 4.628 1.00 95.44 99 AR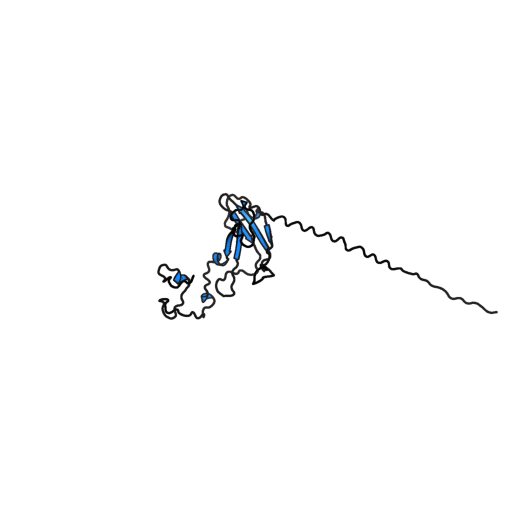G A O 1
ATOM 779 N N . LEU A 1 100 ? -1.161 6.882 2.421 1.00 95.38 100 LEU A N 1
ATOM 780 C CA . LEU A 1 100 ? 0.254 6.542 2.500 1.00 95.38 100 LEU A CA 1
ATOM 781 C C . LEU A 1 100 ? 1.044 7.667 1.844 1.00 95.38 100 LEU A C 1
ATOM 783 O O . LEU A 1 100 ? 0.806 7.992 0.685 1.00 95.38 100 LEU A O 1
ATOM 787 N N . GLU A 1 101 ? 1.974 8.255 2.583 1.00 95.12 101 GLU A N 1
ATOM 788 C CA . GLU A 1 101 ? 2.832 9.332 2.098 1.00 95.12 101 GLU A CA 1
ATOM 789 C C . GLU A 1 101 ? 4.292 8.952 2.308 1.00 95.12 101 GLU A C 1
ATOM 791 O O . GLU A 1 101 ? 4.687 8.525 3.393 1.00 95.12 101 GLU A O 1
ATOM 796 N N . TRP A 1 102 ? 5.116 9.150 1.288 1.00 94.81 102 TRP A N 1
ATOM 797 C CA . TRP A 1 102 ? 6.560 8.998 1.389 1.00 94.81 102 TRP A CA 1
ATOM 798 C C . TRP A 1 102 ? 7.250 10.126 0.632 1.00 94.81 102 TRP A C 1
ATOM 800 O O . TRP A 1 102 ? 6.674 10.763 -0.249 1.00 94.81 102 TRP A O 1
ATOM 810 N N . ARG A 1 103 ? 8.495 10.407 1.017 1.00 93.12 103 ARG A N 1
ATOM 811 C CA . ARG A 1 103 ? 9.342 11.348 0.287 1.00 93.12 103 ARG A CA 1
ATOM 812 C C . ARG A 1 103 ? 10.143 10.586 -0.745 1.00 93.12 103 ARG A C 1
ATOM 814 O O . ARG A 1 103 ? 10.981 9.774 -0.363 1.00 93.12 103 ARG A O 1
ATOM 821 N N . ASP A 1 104 ? 9.927 10.930 -2.001 1.00 90.25 104 ASP A N 1
ATOM 822 C CA . ASP A 1 104 ? 10.717 10.457 -3.124 1.00 90.25 104 ASP A CA 1
ATOM 823 C C . ASP A 1 104 ? 11.326 11.641 -3.881 1.00 90.25 104 ASP A C 1
ATOM 825 O O . ASP A 1 104 ? 10.732 12.718 -3.954 1.00 90.25 104 ASP A O 1
ATOM 829 N N . ALA A 1 105 ? 12.541 11.460 -4.389 1.00 86.62 105 ALA A N 1
ATOM 830 C CA . ALA A 1 105 ? 13.202 12.434 -5.250 1.00 86.62 105 ALA A CA 1
ATOM 831 C C . ALA A 1 105 ? 12.836 12.234 -6.728 1.00 86.62 105 ALA A C 1
ATOM 833 O O . ALA A 1 105 ? 12.989 13.169 -7.517 1.00 86.62 105 ALA A O 1
ATOM 834 N N . ALA A 1 106 ? 12.373 11.038 -7.093 1.00 83.56 106 ALA A N 1
ATOM 835 C CA . ALA A 1 106 ? 11.897 10.697 -8.423 1.00 83.56 106 ALA A CA 1
ATOM 836 C C . ALA A 1 106 ? 10.382 10.435 -8.399 1.00 83.56 106 ALA A C 1
ATOM 838 O O . ALA A 1 106 ? 9.785 10.244 -7.344 1.00 83.56 106 ALA A O 1
ATOM 839 N N . ASN A 1 107 ? 9.752 10.507 -9.569 1.00 78.69 107 ASN A N 1
ATOM 840 C CA . ASN A 1 107 ? 8.377 10.058 -9.775 1.00 78.69 107 ASN A CA 1
ATOM 841 C C . ASN A 1 107 ? 8.420 9.054 -10.920 1.00 78.69 107 ASN A C 1
ATOM 843 O O . ASN A 1 107 ? 8.323 9.425 -12.097 1.00 78.69 107 ASN A O 1
ATOM 847 N N . ASP A 1 108 ? 8.674 7.801 -10.570 1.00 80.56 108 ASP A N 1
ATOM 848 C CA . ASP A 1 108 ? 8.995 6.773 -11.538 1.00 80.56 108 ASP A CA 1
ATOM 849 C C . ASP A 1 108 ? 7.721 6.034 -11.957 1.00 80.56 108 ASP A C 1
ATOM 851 O O . ASP A 1 108 ? 7.148 5.235 -11.218 1.00 80.56 108 ASP A O 1
ATOM 855 N N . THR A 1 109 ? 7.270 6.299 -13.183 1.00 75.62 109 THR A N 1
ATOM 856 C CA . THR A 1 109 ? 6.046 5.726 -13.787 1.00 75.62 109 THR A CA 1
ATOM 857 C C . THR A 1 109 ? 6.325 4.907 -15.051 1.00 75.62 109 THR A C 1
ATOM 859 O O . THR A 1 109 ? 5.399 4.419 -15.698 1.00 75.62 109 THR A O 1
ATOM 862 N N . MET A 1 110 ? 7.596 4.765 -15.442 1.00 67.69 110 MET A N 1
ATOM 863 C CA . MET A 1 110 ? 7.975 4.199 -16.738 1.00 67.69 110 MET A CA 1
ATOM 864 C C . MET A 1 110 ? 7.979 2.663 -16.736 1.00 67.69 110 MET A C 1
ATOM 866 O O . MET A 1 110 ? 8.619 2.034 -15.896 1.00 67.69 110 MET A O 1
ATOM 870 N N . THR A 1 111 ? 7.323 2.081 -17.744 1.00 64.06 111 THR A N 1
ATOM 871 C CA . THR A 1 111 ? 7.157 0.624 -17.922 1.00 64.06 111 THR A CA 1
ATOM 872 C C . THR A 1 111 ? 8.145 0.028 -18.939 1.00 64.06 111 TH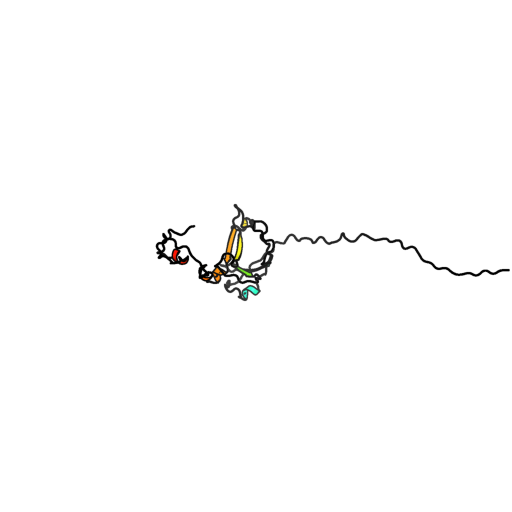R A C 1
ATOM 874 O O . THR A 1 111 ? 8.409 -1.172 -18.918 1.00 64.06 111 THR A O 1
ATOM 877 N N . GLY A 1 112 ? 8.762 0.863 -19.783 1.00 60.75 112 GLY A N 1
ATOM 878 C CA . GLY A 1 112 ? 9.680 0.434 -20.839 1.00 60.75 112 GLY A CA 1
ATOM 879 C C . GLY A 1 112 ? 11.151 0.572 -20.444 1.00 60.75 112 GLY A C 1
ATOM 880 O O . GLY A 1 112 ? 11.643 1.664 -20.154 1.00 60.75 112 GLY A O 1
ATOM 881 N N . GLY A 1 113 ? 11.900 -0.526 -20.475 1.00 64.31 113 GLY A N 1
ATOM 882 C CA . GLY A 1 113 ? 13.364 -0.552 -20.381 1.00 64.31 113 GLY A CA 1
ATOM 883 C C . GLY A 1 113 ? 13.912 -1.278 -19.156 1.00 64.31 113 GLY A C 1
ATOM 884 O O . GLY A 1 113 ? 13.435 -1.121 -18.041 1.00 64.31 113 GLY A O 1
ATOM 885 N N . VAL A 1 114 ? 14.993 -2.030 -19.366 1.00 71.31 114 VAL A N 1
ATOM 886 C CA . VAL A 1 114 ? 15.595 -2.967 -18.393 1.00 71.31 114 VAL A CA 1
ATOM 887 C C . VAL A 1 114 ? 16.126 -2.334 -17.096 1.00 71.31 114 VAL A C 1
ATOM 889 O O . VAL A 1 114 ? 16.465 -3.043 -16.151 1.00 71.31 114 VAL A O 1
ATOM 892 N N . HIS A 1 115 ? 16.206 -1.005 -17.046 1.00 73.56 115 HIS A N 1
ATOM 893 C CA . HIS A 1 115 ? 16.630 -0.230 -15.876 1.00 73.56 115 HIS A CA 1
ATOM 894 C C . HIS A 1 115 ? 15.585 0.804 -15.433 1.00 73.56 115 HIS A C 1
ATOM 896 O O . HIS A 1 115 ? 15.892 1.657 -14.607 1.00 73.56 115 HIS A O 1
ATOM 902 N N . ALA A 1 116 ? 14.378 0.764 -16.002 1.00 76.31 116 ALA A N 1
ATOM 903 C CA . ALA A 1 116 ? 13.262 1.579 -15.549 1.00 76.31 116 ALA A CA 1
ATOM 904 C C . ALA A 1 116 ? 12.474 0.779 -14.511 1.00 76.31 116 ALA A C 1
ATOM 906 O O . ALA A 1 116 ? 11.915 -0.274 -14.816 1.00 76.31 116 ALA A O 1
ATOM 907 N N . PHE A 1 117 ? 12.462 1.271 -13.278 1.00 80.62 117 PHE A N 1
ATOM 908 C CA . PHE A 1 117 ? 11.686 0.692 -12.194 1.00 80.62 117 PHE A CA 1
ATOM 909 C C . PHE A 1 117 ? 10.667 1.722 -11.759 1.00 80.62 117 PHE A C 1
ATOM 911 O O . PHE A 1 117 ? 11.035 2.856 -11.500 1.00 80.62 117 PHE A O 1
ATOM 918 N N . ARG A 1 118 ? 9.405 1.315 -11.711 1.00 86.25 118 ARG A N 1
ATOM 919 C CA . ARG A 1 118 ? 8.296 2.138 -11.229 1.00 86.25 118 ARG A CA 1
ATOM 920 C C . ARG A 1 118 ? 8.233 2.163 -9.704 1.00 86.25 118 ARG A C 1
ATOM 922 O O . ARG A 1 118 ? 8.651 1.199 -9.053 1.00 86.25 118 ARG A O 1
ATOM 929 N N . ASP A 1 119 ? 7.558 3.171 -9.173 1.00 90.56 119 ASP A N 1
ATOM 930 C CA . ASP A 1 119 ? 7.201 3.231 -7.761 1.00 90.56 119 ASP A CA 1
ATOM 931 C C . ASP A 1 119 ? 6.130 2.198 -7.401 1.00 90.56 119 ASP A C 1
ATOM 933 O O . ASP A 1 119 ? 5.154 1.969 -8.128 1.00 90.56 119 ASP A O 1
ATOM 937 N N . VAL A 1 120 ? 6.327 1.550 -6.252 1.00 91.56 120 VAL A N 1
ATOM 938 C CA . VAL A 1 120 ? 5.453 0.493 -5.741 1.00 91.56 120 VAL A CA 1
ATOM 939 C C . VAL A 1 120 ? 5.373 0.583 -4.225 1.00 91.56 120 VAL A C 1
ATOM 941 O O . VAL A 1 120 ? 6.389 0.707 -3.544 1.00 91.56 120 VAL A O 1
ATOM 944 N N . ILE A 1 121 ? 4.167 0.420 -3.689 1.00 94.19 121 ILE A N 1
ATOM 945 C CA . ILE A 1 121 ? 3.938 0.237 -2.256 1.00 94.19 121 ILE A CA 1
ATOM 946 C C . ILE A 1 121 ? 3.026 -0.964 -2.033 1.00 94.19 121 ILE A C 1
ATOM 948 O O . ILE A 1 121 ? 2.146 -1.259 -2.845 1.00 94.19 121 ILE A O 1
ATOM 952 N N . ALA A 1 122 ? 3.255 -1.681 -0.938 1.00 94.81 122 ALA A N 1
ATOM 953 C CA . ALA A 1 122 ? 2.463 -2.836 -0.556 1.00 94.81 122 ALA A CA 1
ATOM 954 C C . ALA A 1 122 ? 2.012 -2.714 0.900 1.00 94.81 122 ALA A C 1
ATOM 956 O O . ALA A 1 122 ? 2.787 -2.310 1.766 1.00 94.81 122 ALA A O 1
ATOM 957 N N . VAL A 1 123 ? 0.760 -3.084 1.157 1.00 94.75 123 VAL A N 1
ATOM 958 C CA . VAL A 1 123 ? 0.199 -3.210 2.502 1.00 94.75 123 VAL A CA 1
ATOM 959 C C . VAL A 1 123 ? -0.147 -4.670 2.734 1.00 94.75 123 VAL A C 1
ATOM 961 O O . VAL A 1 123 ? -0.900 -5.269 1.966 1.00 94.75 123 VAL A O 1
ATOM 964 N N . GLU A 1 124 ? 0.419 -5.234 3.793 1.00 94.38 124 GLU A N 1
ATOM 965 C CA . GLU A 1 124 ? 0.227 -6.625 4.182 1.00 94.38 124 GLU A CA 1
ATOM 966 C C . GLU A 1 124 ? -0.784 -6.723 5.328 1.00 94.38 124 GLU A C 1
ATOM 968 O O . GLU A 1 124 ? -0.659 -6.044 6.350 1.00 94.38 124 GLU A O 1
ATOM 973 N N . PHE A 1 125 ? -1.775 -7.596 5.163 1.00 93.56 125 PHE A N 1
ATOM 974 C CA . PHE A 1 125 ? -2.769 -7.927 6.172 1.00 93.56 125 PHE A CA 1
ATOM 975 C C . PHE A 1 125 ? -2.673 -9.406 6.547 1.00 93.56 125 PHE A C 1
ATOM 977 O O . PHE A 1 125 ? -2.602 -10.258 5.657 1.00 93.56 125 PHE A O 1
ATOM 984 N N . PRO A 1 126 ? -2.740 -9.754 7.843 1.00 94.25 126 PRO A N 1
ATOM 985 C CA . PRO A 1 126 ? -2.953 -11.140 8.234 1.00 94.25 126 PRO A CA 1
ATOM 986 C C . PRO A 1 126 ? -4.295 -11.629 7.684 1.00 94.25 126 PRO A C 1
ATOM 988 O O . PRO A 1 126 ? -5.308 -10.948 7.844 1.00 94.25 126 PRO A O 1
ATOM 991 N N . SER A 1 127 ? -4.318 -12.816 7.073 1.00 91.81 127 SER A N 1
ATOM 992 C CA . SER A 1 127 ? -5.576 -13.374 6.547 1.00 91.81 127 SER A CA 1
ATOM 993 C C . SER A 1 127 ? -6.552 -13.735 7.670 1.00 91.81 127 SER A C 1
ATOM 995 O O . SER A 1 127 ? -7.760 -13.597 7.504 1.00 91.81 127 SER A O 1
ATOM 997 N N . ASP A 1 128 ? -6.030 -14.151 8.830 1.00 91.38 128 ASP A N 1
ATOM 998 C CA . ASP A 1 128 ? -6.793 -14.268 10.072 1.00 91.38 128 ASP A CA 1
ATOM 999 C C . ASP A 1 128 ? -6.133 -13.436 11.187 1.00 91.38 128 ASP A C 1
ATOM 1001 O O . ASP A 1 128 ? -5.157 -13.890 11.795 1.00 91.38 128 ASP A O 1
ATOM 1005 N N . PRO A 1 129 ? -6.660 -12.243 11.517 1.00 85.50 129 PRO A N 1
ATOM 1006 C CA . PRO A 1 129 ? -6.102 -11.405 12.575 1.00 85.50 129 PRO A CA 1
ATOM 1007 C C . PRO A 1 129 ? -6.223 -12.027 13.977 1.00 85.50 129 PRO A C 1
ATOM 1009 O O . PRO A 1 129 ? -5.513 -11.603 14.890 1.00 85.50 129 PRO A O 1
ATOM 1012 N N . LYS A 1 130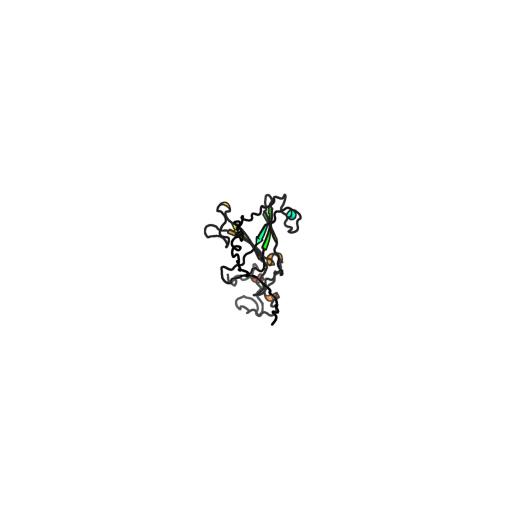 ? -7.094 -13.029 14.180 1.00 89.31 130 LYS A N 1
ATOM 1013 C CA . LYS A 1 130 ? -7.251 -13.714 15.477 1.00 89.31 130 LYS A CA 1
ATOM 1014 C C . LYS A 1 130 ? -6.114 -14.692 15.758 1.00 89.31 130 LYS A C 1
ATOM 1016 O O . LYS A 1 130 ? -5.819 -14.954 16.922 1.00 89.31 130 LYS A O 1
ATOM 1021 N N . SER A 1 131 ? -5.456 -15.187 14.711 1.00 86.44 131 SER A N 1
ATOM 1022 C CA . SER A 1 131 ? -4.297 -16.084 14.805 1.00 86.44 131 SER A CA 1
ATOM 1023 C C . SER A 1 131 ? -3.006 -15.381 15.261 1.00 86.44 131 SER A C 1
ATOM 1025 O O . SER A 1 131 ? -1.979 -16.025 15.474 1.00 86.44 131 SER A O 1
ATOM 1027 N N . GLY A 1 132 ? -3.054 -14.057 15.452 1.00 87.25 132 GLY A N 1
ATOM 1028 C CA . GLY A 1 132 ? -1.905 -13.221 15.783 1.00 87.25 132 GLY A CA 1
ATOM 1029 C C . GLY A 1 132 ? -1.312 -12.542 14.548 1.00 87.25 132 GLY A C 1
ATOM 1030 O O . GLY A 1 132 ? -1.941 -12.472 13.498 1.00 87.25 132 GLY A O 1
ATOM 1031 N N . ILE A 1 133 ? -0.099 -11.996 14.685 1.00 87.88 133 ILE A N 1
ATOM 1032 C CA . ILE A 1 133 ? 0.614 -11.371 13.561 1.00 87.88 133 ILE A CA 1
ATOM 1033 C C . ILE A 1 133 ? 1.557 -12.415 12.937 1.00 87.88 133 ILE A C 1
ATOM 1035 O O . ILE A 1 133 ? 2.416 -12.927 13.662 1.00 87.88 133 ILE A O 1
ATOM 1039 N N . PRO A 1 134 ? 1.399 -12.749 11.643 1.00 91.62 134 PRO A N 1
ATOM 1040 C CA . PRO A 1 134 ? 2.305 -13.621 10.898 1.00 91.62 134 PRO A CA 1
ATOM 1041 C C . PRO A 1 134 ? 3.715 -13.034 10.767 1.00 91.62 134 PRO A C 1
ATOM 1043 O O . PRO A 1 134 ? 3.963 -11.874 11.106 1.00 91.62 134 PRO A O 1
ATOM 1046 N N . PHE A 1 135 ? 4.651 -13.830 10.254 1.00 90.38 135 PHE A N 1
ATOM 1047 C CA . PHE A 1 135 ? 5.957 -13.320 9.858 1.00 90.38 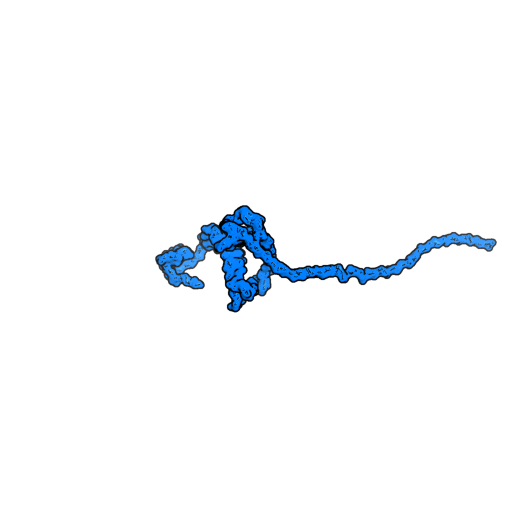135 PHE A CA 1
ATOM 1048 C C . PHE A 1 135 ? 5.820 -12.179 8.838 1.00 90.38 135 PHE A C 1
ATOM 1050 O O . PHE A 1 135 ? 5.164 -12.331 7.817 1.00 90.38 135 PHE A O 1
ATOM 1057 N N . PHE A 1 136 ? 6.485 -11.051 9.097 1.00 86.25 136 PHE A N 1
ATOM 1058 C CA . PHE A 1 136 ? 6.409 -9.840 8.264 1.00 86.25 136 PHE A CA 1
ATOM 1059 C C . PHE A 1 136 ? 7.028 -10.000 6.865 1.00 86.25 136 PHE A C 1
ATOM 1061 O O . PHE A 1 136 ? 6.922 -9.107 6.032 1.00 86.25 136 PHE A O 1
ATOM 1068 N N . GLY A 1 137 ? 7.759 -11.090 6.625 1.00 89.75 137 GLY A N 1
ATOM 1069 C CA . GLY A 1 137 ? 8.326 -11.415 5.322 1.00 89.75 137 GLY A CA 1
ATOM 1070 C C . GLY A 1 137 ? 7.359 -12.242 4.486 1.00 89.75 137 GLY A C 1
ATOM 1071 O O . GLY A 1 137 ? 7.745 -13.322 4.048 1.00 89.75 137 GLY A O 1
ATOM 1072 N N . MET A 1 138 ? 6.141 -11.734 4.266 1.00 93.12 138 MET A N 1
ATOM 1073 C CA . MET A 1 138 ? 5.087 -12.371 3.463 1.00 93.12 138 MET A CA 1
ATOM 1074 C C . MET A 1 138 ? 4.424 -13.606 4.102 1.00 93.12 138 MET A C 1
ATOM 1076 O O . MET A 1 138 ? 3.976 -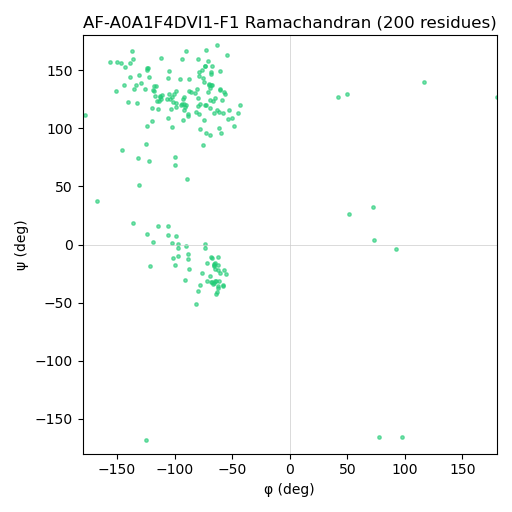14.514 3.399 1.00 93.12 138 MET A O 1
ATOM 1080 N N . GLY A 1 139 ? 4.314 -13.638 5.429 1.00 93.38 139 GLY A N 1
ATOM 1081 C CA . GLY A 1 139 ? 3.602 -14.685 6.158 1.00 93.38 139 GLY A CA 1
ATOM 1082 C C . GLY A 1 139 ? 4.353 -16.012 6.295 1.00 93.38 139 GLY A C 1
ATOM 1083 O O . GLY A 1 139 ? 5.568 -16.108 6.123 1.00 93.38 139 GLY A O 1
ATOM 1084 N N . GLU A 1 140 ? 3.603 -17.046 6.677 1.00 93.62 140 GLU A N 1
ATOM 1085 C CA . GLU A 1 140 ? 4.087 -18.411 6.921 1.00 93.62 140 GLU A CA 1
ATOM 1086 C C . GLU A 1 140 ? 3.119 -19.431 6.305 1.00 93.62 140 GLU A C 1
ATOM 1088 O O . GLU A 1 140 ? 1.988 -19.092 5.954 1.00 93.62 140 GLU A O 1
ATOM 1093 N N . ALA A 1 141 ? 3.541 -20.694 6.184 1.00 91.50 141 ALA A N 1
ATOM 1094 C CA . ALA A 1 141 ? 2.746 -21.739 5.531 1.00 91.50 141 ALA A CA 1
ATOM 1095 C C . ALA A 1 141 ? 1.362 -21.958 6.174 1.00 91.50 141 ALA A C 1
ATOM 1097 O O . ALA A 1 141 ? 0.393 -22.245 5.476 1.00 91.50 141 ALA A O 1
ATOM 1098 N N . ASP A 1 142 ? 1.268 -21.817 7.495 1.00 92.69 142 ASP A N 1
ATOM 1099 C CA . ASP A 1 142 ? 0.044 -21.948 8.289 1.00 92.69 142 ASP A CA 1
ATOM 1100 C C . ASP A 1 142 ? -0.626 -20.599 8.599 1.00 92.69 142 ASP A C 1
ATOM 1102 O O . ASP A 1 142 ? -1.760 -20.562 9.078 1.00 92.69 142 ASP A O 1
ATOM 1106 N N . ARG A 1 143 ? 0.056 -19.484 8.312 1.00 93.50 143 ARG A N 1
ATOM 1107 C CA . ARG A 1 143 ? -0.394 -18.117 8.598 1.00 93.50 143 ARG A CA 1
ATOM 1108 C C . ARG A 1 143 ? -0.221 -17.237 7.357 1.00 93.50 143 ARG A C 1
ATOM 1110 O O . ARG A 1 143 ? 0.702 -16.418 7.304 1.00 93.50 143 ARG A O 1
ATOM 1117 N N . PRO A 1 144 ? -1.090 -17.408 6.343 1.00 94.19 144 PRO A N 1
ATOM 1118 C CA . PRO A 1 144 ? -0.999 -16.660 5.100 1.00 94.19 144 PRO A CA 1
ATOM 1119 C C . PRO A 1 144 ? -1.382 -15.194 5.301 1.00 94.19 144 PRO A C 1
ATOM 1121 O O . PRO A 1 144 ? -2.155 -14.826 6.194 1.00 94.19 144 PRO A O 1
ATOM 1124 N N . VAL A 1 145 ? -0.906 -14.354 4.392 1.00 96.12 145 VAL A N 1
ATOM 1125 C CA . VAL A 1 145 ? -1.174 -12.915 4.379 1.00 96.12 145 VAL A CA 1
ATOM 1126 C C . VAL A 1 145 ? -1.803 -12.499 3.058 1.00 96.12 145 VAL A C 1
ATOM 1128 O O . VAL A 1 145 ? -1.583 -13.120 2.020 1.00 96.12 145 VAL A O 1
ATOM 1131 N N . THR A 1 146 ? -2.592 -11.434 3.104 1.00 94.75 146 THR A N 1
ATOM 1132 C CA . THR A 1 146 ? -3.109 -10.750 1.920 1.00 94.75 146 THR A CA 1
ATOM 1133 C C . THR A 1 146 ? -2.288 -9.492 1.699 1.00 94.75 146 THR A C 1
ATOM 1135 O O . THR A 1 146 ? -2.149 -8.681 2.611 1.00 94.75 146 THR A O 1
ATOM 1138 N N . ILE A 1 147 ? -1.753 -9.316 0.492 1.00 95.56 147 ILE A N 1
ATOM 1139 C CA . ILE A 1 147 ? -0.938 -8.152 0.142 1.00 95.56 147 ILE A CA 1
ATOM 1140 C C . ILE A 1 147 ? -1.682 -7.335 -0.906 1.00 95.56 147 ILE A C 1
ATOM 1142 O O . ILE A 1 147 ? -1.906 -7.800 -2.023 1.00 95.56 147 ILE A O 1
ATOM 1146 N N . TYR A 1 148 ? -2.036 -6.102 -0.554 1.00 94.50 148 TYR A N 1
ATOM 1147 C CA . TYR A 1 148 ? -2.518 -5.122 -1.519 1.00 94.50 148 TYR A CA 1
ATOM 1148 C C . TYR A 1 148 ? -1.344 -4.313 -2.034 1.00 94.50 148 TYR A C 1
ATOM 1150 O O . TYR A 1 148 ? -0.636 -3.672 -1.260 1.00 94.50 148 TYR A O 1
ATOM 1158 N N . GLN A 1 149 ? -1.135 -4.361 -3.346 1.00 94.19 149 GLN A N 1
ATOM 1159 C CA . GLN A 1 149 ? -0.032 -3.691 -4.014 1.00 94.19 149 GLN A CA 1
ATOM 1160 C C . GLN A 1 149 ? -0.567 -2.572 -4.903 1.00 94.19 149 GLN A C 1
ATOM 1162 O O . GLN A 1 149 ? -1.428 -2.804 -5.750 1.00 94.19 149 GLN A O 1
ATOM 1167 N N . TRP A 1 150 ? -0.015 -1.376 -4.728 1.00 92.38 150 TRP A N 1
ATOM 1168 C CA . TRP A 1 150 ? -0.191 -0.253 -5.637 1.00 92.38 150 TRP A CA 1
ATOM 1169 C C . TRP A 1 150 ? 1.082 -0.050 -6.454 1.00 92.38 150 TRP A C 1
ATOM 1171 O O . TRP A 1 150 ? 2.190 -0.238 -5.947 1.00 92.38 150 TRP A O 1
ATOM 1181 N N . LYS A 1 151 ? 0.910 0.323 -7.720 1.00 88.94 151 LYS A N 1
ATOM 1182 C CA . LYS A 1 151 ? 1.984 0.606 -8.671 1.00 88.94 151 LYS A CA 1
ATOM 1183 C C . LYS A 1 151 ? 1.662 1.912 -9.392 1.00 88.94 151 LYS A C 1
ATOM 1185 O O . LYS A 1 151 ? 0.510 2.126 -9.771 1.00 88.94 151 LYS A O 1
ATOM 1190 N N . SER A 1 152 ? 2.659 2.772 -9.566 1.00 87.88 152 SER A N 1
ATOM 1191 C CA . SER A 1 152 ? 2.473 4.115 -10.132 1.00 87.88 152 SER A CA 1
ATOM 1192 C C . SER A 1 152 ? 2.023 4.112 -11.599 1.00 87.88 152 SER A C 1
ATOM 1194 O O . SER A 1 152 ? 1.223 4.957 -12.006 1.00 87.88 152 SER A O 1
ATOM 1196 N N . ASP A 1 153 ? 2.463 3.127 -12.384 1.00 80.25 153 ASP A N 1
ATOM 1197 C CA . ASP A 1 153 ? 2.099 2.942 -13.795 1.00 80.25 153 ASP A CA 1
ATOM 1198 C C . ASP A 1 153 ? 0.595 2.689 -13.993 1.00 80.25 153 ASP A C 1
ATOM 1200 O O . ASP A 1 153 ? -0.004 3.204 -14.939 1.00 80.25 153 ASP A O 1
ATOM 1204 N N . TRP A 1 154 ? -0.049 1.970 -13.069 1.00 76.75 154 TRP A N 1
ATOM 1205 C CA . TRP A 1 154 ? -1.491 1.702 -13.114 1.00 76.75 154 TRP A CA 1
ATOM 1206 C C . TRP A 1 154 ? -2.335 2.972 -12.995 1.00 76.75 154 TRP A C 1
ATOM 1208 O O . TRP A 1 154 ? -3.411 3.049 -13.584 1.00 76.75 154 TRP A O 1
ATOM 1218 N N . GLN A 1 155 ? -1.843 3.975 -12.265 1.00 73.00 155 GLN A N 1
ATOM 1219 C CA . GLN A 1 155 ? -2.506 5.272 -12.156 1.00 73.00 155 GLN A CA 1
ATOM 1220 C C . GLN A 1 155 ? -2.235 6.141 -13.387 1.00 73.00 155 GLN A C 1
ATOM 1222 O O . GLN A 1 155 ? -3.133 6.832 -13.870 1.00 73.00 155 GLN A O 1
ATOM 1227 N N . ALA A 1 156 ? -1.003 6.106 -13.903 1.00 67.00 156 ALA A N 1
ATOM 1228 C CA . ALA A 1 156 ? -0.580 6.961 -15.004 1.00 67.00 156 ALA A CA 1
ATOM 1229 C C . ALA A 1 156 ? -1.335 6.675 -16.313 1.00 67.00 156 ALA A C 1
ATOM 1231 O O . ALA A 1 156 ? -1.388 7.558 -17.163 1.00 67.00 156 ALA A O 1
ATOM 1232 N N . SER A 1 157 ? -1.943 5.492 -16.485 1.00 58.62 157 SER A N 1
ATOM 1233 C CA . SER A 1 157 ? -2.686 5.109 -17.703 1.00 58.62 157 SER A CA 1
ATOM 1234 C C . SER A 1 157 ? -1.886 5.310 -19.002 1.00 58.62 157 SER A C 1
ATOM 1236 O O . SER A 1 157 ? -2.464 5.531 -20.063 1.00 58.62 157 SER A O 1
ATOM 1238 N N . HIS A 1 158 ? -0.553 5.263 -18.925 1.00 58.94 158 HIS A N 1
ATOM 1239 C CA . HIS A 1 158 ? 0.326 5.365 -20.085 1.00 58.94 158 HIS A CA 1
ATOM 1240 C C . HIS A 1 158 ? 0.764 3.959 -20.494 1.00 58.94 158 HIS A C 1
ATOM 1242 O O . HIS A 1 158 ? 1.426 3.261 -19.723 1.00 58.94 158 HIS A O 1
ATOM 1248 N N . ASN A 1 159 ? 0.407 3.559 -21.717 1.00 57.88 159 ASN A N 1
ATOM 1249 C CA . ASN A 1 159 ? 1.072 2.454 -22.399 1.00 57.88 159 ASN A CA 1
ATOM 1250 C C . ASN A 1 159 ? 2.480 2.952 -22.747 1.00 57.88 159 ASN A C 1
ATOM 1252 O O . ASN A 1 159 ? 2.657 3.685 -23.709 1.00 57.88 159 ASN A O 1
ATOM 1256 N N . ASN A 1 160 ? 3.442 2.661 -21.877 1.00 62.78 160 ASN A N 1
ATOM 1257 C CA . ASN A 1 160 ? 4.861 2.861 -22.149 1.00 62.78 160 ASN A CA 1
ATOM 1258 C C . ASN A 1 160 ? 5.428 1.493 -22.544 1.00 62.78 160 ASN A C 1
ATOM 1260 O O . ASN A 1 160 ? 6.033 0.816 -21.705 1.00 62.78 160 ASN A O 1
ATOM 1264 N N . ASP A 1 161 ? 5.139 1.050 -23.761 1.00 64.56 161 ASP A N 1
ATOM 1265 C CA . ASP A 1 161 ? 5.695 -0.167 -24.336 1.00 64.56 161 ASP A CA 1
ATOM 1266 C C . ASP A 1 161 ? 7.185 0.059 -24.692 1.00 64.56 161 ASP A C 1
ATOM 1268 O O . ASP A 1 161 ? 7.774 1.143 -24.558 1.00 64.56 161 ASP A O 1
ATOM 1272 N N . VAL A 1 162 ? 7.884 -1.032 -24.980 1.00 71.62 162 VAL A N 1
ATOM 1273 C CA . VAL A 1 162 ? 9.337 -1.056 -25.159 1.00 71.62 162 VAL A CA 1
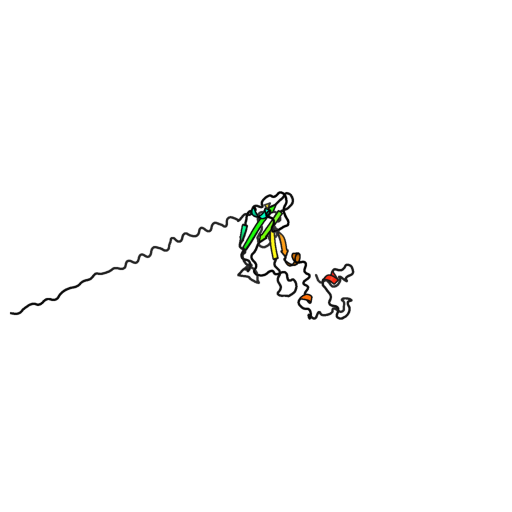ATOM 1274 C C . VAL A 1 162 ? 9.744 -0.307 -26.431 1.00 71.62 162 VAL A C 1
ATOM 1276 O O . VAL A 1 162 ? 10.811 0.311 -26.464 1.00 71.62 162 VAL A O 1
ATOM 1279 N N . ASP A 1 163 ? 8.907 -0.331 -27.459 1.00 69.56 163 ASP A N 1
ATOM 1280 C CA . ASP A 1 163 ? 9.122 0.317 -28.750 1.00 69.56 163 ASP A CA 1
ATOM 1281 C C . ASP A 1 163 ? 8.997 1.847 -28.686 1.00 69.56 163 ASP A C 1
ATOM 1283 O O . ASP A 1 163 ? 9.779 2.523 -29.357 1.00 69.56 163 ASP A O 1
ATOM 1287 N N . GLU A 1 164 ? 8.158 2.428 -27.815 1.00 74.25 164 GLU A N 1
ATOM 1288 C CA . GLU A 1 164 ? 8.168 3.889 -27.620 1.00 74.25 164 GLU A CA 1
ATOM 1289 C C . GLU A 1 164 ? 9.511 4.389 -27.075 1.00 74.25 164 GLU A C 1
ATOM 1291 O O . GLU A 1 164 ? 10.003 5.453 -27.465 1.00 74.25 164 GLU A O 1
ATOM 1296 N N . LYS A 1 165 ? 10.141 3.622 -26.179 1.00 73.00 165 LYS A N 1
ATOM 1297 C CA . LYS A 1 165 ? 11.461 3.974 -25.638 1.00 73.00 165 LYS A CA 1
ATOM 1298 C C . LYS A 1 165 ? 12.595 3.662 -26.607 1.00 73.00 165 LYS A C 1
ATOM 1300 O O . LYS A 1 165 ? 13.603 4.374 -26.627 1.00 73.00 165 LYS A O 1
ATOM 1305 N N . TYR A 1 166 ? 12.455 2.590 -27.377 1.00 76.44 166 TYR A N 1
ATOM 1306 C CA . TYR A 1 166 ? 13.458 2.122 -28.322 1.00 76.44 166 TYR A CA 1
ATOM 1307 C C . TYR A 1 166 ? 12.860 2.050 -29.737 1.00 76.44 166 TYR A C 1
ATOM 1309 O O . TYR A 1 166 ? 12.715 0.954 -30.276 1.00 76.44 166 TYR A O 1
ATOM 1317 N N . PRO A 1 167 ? 12.595 3.200 -30.395 1.00 76.50 167 PRO A N 1
ATOM 1318 C CA . PRO A 1 167 ? 11.901 3.238 -31.691 1.00 76.50 167 PRO A CA 1
ATOM 1319 C C . PRO A 1 167 ? 12.687 2.580 -32.832 1.00 76.50 167 PRO A C 1
ATOM 1321 O O . PRO A 1 167 ? 12.136 2.269 -33.881 1.00 76.50 167 PRO A O 1
ATOM 1324 N N . ASN A 1 168 ? 13.989 2.363 -32.629 1.00 80.69 168 ASN A N 1
ATOM 1325 C CA . ASN A 1 168 ? 14.874 1.687 -33.576 1.00 80.69 168 ASN A CA 1
ATOM 1326 C C . ASN A 1 168 ? 15.235 0.260 -33.123 1.00 80.69 168 ASN A C 1
ATOM 1328 O O . ASN A 1 168 ? 16.235 -0.292 -33.585 1.00 80.69 168 ASN A O 1
ATOM 1332 N N . MET A 1 169 ? 14.496 -0.317 -32.169 1.00 76.00 169 MET A N 1
ATOM 1333 C CA . MET A 1 169 ? 14.707 -1.695 -31.737 1.00 76.00 169 MET A CA 1
ATOM 1334 C C . MET A 1 169 ? 14.400 -2.646 -32.894 1.00 76.00 169 MET A C 1
ATOM 1336 O O . MET A 1 169 ? 13.317 -2.618 -33.473 1.00 76.00 169 MET A O 1
ATOM 1340 N N . ALA A 1 170 ? 15.359 -3.511 -33.217 1.00 71.62 170 ALA A N 1
ATOM 1341 C CA . ALA A 1 170 ? 15.108 -4.625 -34.114 1.00 71.62 170 ALA A CA 1
ATOM 1342 C C . ALA A 1 170 ? 14.367 -5.716 -33.334 1.00 71.62 170 ALA A C 1
ATOM 1344 O O . ALA A 1 170 ? 14.878 -6.215 -32.331 1.00 71.62 170 ALA A O 1
ATOM 1345 N N . VAL A 1 171 ? 13.170 -6.069 -33.792 1.00 69.56 171 VAL A N 1
ATOM 1346 C CA . VAL A 1 171 ? 12.419 -7.220 -33.289 1.00 69.56 171 VAL A CA 1
ATOM 1347 C C . VAL A 1 171 ? 12.543 -8.330 -34.320 1.00 69.56 171 VAL A C 1
ATOM 1349 O O . VAL A 1 171 ? 12.242 -8.120 -35.497 1.00 69.56 171 VAL A O 1
ATOM 1352 N N . ASP A 1 172 ? 13.004 -9.502 -33.887 1.00 70.44 172 ASP A N 1
ATOM 1353 C CA . ASP A 1 172 ? 13.061 -10.672 -34.757 1.00 70.44 172 ASP A CA 1
ATOM 1354 C C . ASP A 1 172 ? 11.636 -11.048 -35.168 1.00 70.44 172 ASP A C 1
ATOM 1356 O O . ASP A 1 172 ? 10.792 -11.411 -34.345 1.00 70.44 172 ASP A O 1
ATOM 1360 N N . TRP A 1 173 ? 11.358 -10.940 -36.464 1.00 69.00 173 TRP A N 1
ATOM 1361 C CA . TRP A 1 173 ? 10.075 -11.346 -37.012 1.00 69.00 173 TRP A CA 1
ATOM 1362 C C . TRP A 1 173 ? 9.917 -12.866 -36.886 1.00 69.00 173 TRP A C 1
ATOM 1364 O O . TRP A 1 173 ? 10.746 -13.630 -37.388 1.00 69.00 173 TRP A O 1
ATOM 1374 N N . TYR A 1 174 ? 8.845 -13.312 -36.223 1.00 68.69 174 TYR A N 1
ATOM 1375 C CA . TYR A 1 174 ? 8.586 -14.733 -36.012 1.00 68.69 174 TYR A CA 1
ATOM 1376 C C . TYR A 1 174 ? 7.786 -15.324 -37.188 1.00 68.69 174 TYR A C 1
ATOM 1378 O O . TYR A 1 174 ? 6.604 -14.999 -37.339 1.00 68.69 174 TYR A O 1
ATOM 1386 N N . PRO A 1 175 ? 8.369 -16.226 -38.003 1.00 70.44 175 PRO A N 1
ATOM 1387 C CA . PRO A 1 175 ? 7.768 -16.686 -39.259 1.00 70.44 175 PRO A CA 1
ATOM 1388 C C . PRO A 1 175 ? 6.477 -17.488 -39.106 1.00 70.44 175 PRO A C 1
ATOM 1390 O O . PRO A 1 175 ? 5.729 -17.640 -40.068 1.00 70.44 175 PRO A O 1
ATOM 1393 N N . PHE A 1 176 ? 6.199 -17.996 -37.906 1.00 72.38 176 PHE A N 1
ATOM 1394 C CA . PHE A 1 176 ? 4.981 -18.752 -37.622 1.00 72.38 176 PHE A CA 1
ATOM 1395 C C . PHE A 1 176 ? 3.875 -17.894 -36.999 1.00 72.38 176 PHE A C 1
ATOM 1397 O O . PHE A 1 176 ? 2.795 -18.410 -36.757 1.00 72.38 176 PHE A O 1
ATOM 1404 N N . SER A 1 177 ? 4.104 -16.592 -36.785 1.00 68.69 177 SER A N 1
ATOM 1405 C CA . SER A 1 177 ? 3.114 -15.673 -36.197 1.00 68.69 177 SER A CA 1
ATOM 1406 C C . SER A 1 177 ? 1.902 -15.381 -37.093 1.00 68.69 177 SER A C 1
ATOM 1408 O O . SER A 1 177 ? 0.951 -14.753 -36.637 1.00 68.69 177 SER A O 1
ATOM 1410 N N . GLY A 1 178 ? 1.942 -15.774 -38.374 1.00 71.56 178 GLY A N 1
ATOM 1411 C CA . GLY A 1 178 ? 0.904 -15.449 -39.361 1.00 71.56 178 GLY A CA 1
ATOM 1412 C C . GLY A 1 178 ? 0.906 -13.987 -39.831 1.00 71.56 178 GLY A C 1
ATOM 1413 O O . GLY A 1 178 ? 0.044 -13.605 -40.619 1.00 71.56 178 GLY A O 1
ATOM 1414 N N . ARG A 1 179 ? 1.869 -13.178 -39.374 1.00 69.88 179 ARG A N 1
ATOM 1415 C CA . ARG A 1 179 ? 1.994 -11.745 -39.681 1.00 69.88 179 ARG A CA 1
ATOM 1416 C C . ARG A 1 179 ? 2.899 -11.480 -40.873 1.00 69.88 179 ARG A C 1
ATOM 1418 O O . ARG A 1 179 ? 3.736 -12.313 -41.216 1.00 69.88 179 ARG A O 1
ATOM 1425 N N . ALA A 1 180 ? 2.766 -10.314 -41.499 1.00 71.12 180 ALA A N 1
ATOM 1426 C CA . ALA A 1 180 ? 3.624 -9.946 -42.624 1.00 71.12 180 ALA A CA 1
ATOM 1427 C C . ALA A 1 180 ? 5.077 -9.720 -42.171 1.00 71.12 180 ALA A C 1
ATOM 1429 O O . ALA A 1 180 ? 5.329 -9.280 -41.050 1.00 71.12 180 ALA A O 1
ATOM 1430 N N . ALA A 1 181 ? 6.046 -10.007 -43.045 1.00 67.81 181 ALA A N 1
ATOM 1431 C CA . ALA A 1 181 ? 7.459 -9.775 -42.750 1.00 67.81 181 ALA A CA 1
ATOM 1432 C C . ALA A 1 181 ? 7.718 -8.288 -42.448 1.00 67.81 181 ALA A C 1
ATOM 1434 O O . ALA A 1 181 ? 7.408 -7.426 -43.271 1.00 67.81 181 ALA A O 1
ATOM 1435 N N . GLY A 1 182 ? 8.296 -8.006 -41.277 1.00 65.44 182 GLY A N 1
ATOM 1436 C CA . GLY A 1 182 ? 8.571 -6.645 -40.798 1.00 65.44 182 GLY A CA 1
ATOM 1437 C C . GLY A 1 182 ? 7.465 -6.021 -39.942 1.00 65.44 182 GLY A C 1
ATOM 1438 O O . GLY A 1 182 ? 7.666 -4.931 -39.415 1.00 65.44 182 GLY A O 1
ATOM 1439 N N . GLU A 1 183 ? 6.328 -6.698 -39.762 1.00 69.12 183 GLU A N 1
ATOM 1440 C CA . GLU A 1 183 ? 5.330 -6.316 -38.761 1.00 69.12 183 GLU A CA 1
ATOM 1441 C C . GLU A 1 183 ? 5.854 -6.668 -37.360 1.00 69.12 183 GLU A C 1
ATOM 1443 O O . GLU A 1 183 ? 6.159 -7.832 -37.075 1.00 69.12 183 GLU A O 1
ATOM 1448 N N . ILE A 1 184 ? 5.982 -5.660 -36.494 1.00 66.94 184 ILE A N 1
ATOM 1449 C CA . ILE A 1 184 ? 6.313 -5.855 -35.080 1.00 66.94 184 ILE A CA 1
ATOM 1450 C C . ILE A 1 184 ? 5.030 -6.259 -34.367 1.00 66.94 184 ILE A C 1
ATOM 1452 O O . ILE A 1 184 ? 4.011 -5.583 -34.479 1.00 66.94 184 ILE A O 1
ATOM 1456 N N . ALA A 1 185 ? 5.071 -7.382 -33.657 1.00 64.69 185 ALA A N 1
ATOM 1457 C CA . ALA A 1 185 ? 3.911 -7.851 -32.929 1.00 64.69 185 ALA A CA 1
ATOM 1458 C C . ALA A 1 185 ? 3.776 -7.139 -31.582 1.00 64.69 185 ALA A C 1
ATOM 1460 O O . ALA A 1 185 ? 4.601 -7.358 -30.696 1.00 64.69 185 ALA A O 1
ATOM 1461 N N . GLU A 1 186 ? 2.720 -6.342 -31.410 1.00 63.66 186 GLU A N 1
ATOM 1462 C CA . GLU A 1 186 ? 2.453 -5.659 -30.144 1.00 63.66 186 GLU A CA 1
ATOM 1463 C C . GLU A 1 186 ? 1.878 -6.621 -29.097 1.00 63.66 186 GLU A C 1
ATOM 1465 O O . GLU A 1 186 ? 1.133 -7.555 -29.415 1.00 63.66 186 GLU A O 1
ATOM 1470 N N . ALA A 1 187 ? 2.144 -6.354 -27.814 1.00 59.94 187 ALA A N 1
ATOM 1471 C CA . ALA A 1 187 ? 1.525 -7.095 -26.713 1.00 59.94 187 ALA A CA 1
ATOM 1472 C C . ALA A 1 187 ? -0.016 -7.011 -26.759 1.00 59.94 187 ALA A C 1
ATOM 1474 O O . ALA A 1 187 ? -0.718 -7.986 -26.465 1.00 59.94 187 ALA A O 1
ATOM 1475 N N . THR A 1 188 ? -0.549 -5.858 -27.180 1.00 59.28 188 THR A N 1
ATOM 1476 C CA . THR A 1 188 ? -1.992 -5.610 -27.322 1.00 59.28 188 THR A CA 1
ATOM 1477 C C . THR A 1 188 ? -2.624 -6.489 -28.399 1.00 59.28 188 THR A C 1
ATOM 1479 O O . THR A 1 188 ? -3.770 -6.922 -28.246 1.00 59.28 188 THR A O 1
ATOM 1482 N N . ASP A 1 189 ? -1.882 -6.835 -29.449 1.00 61.91 189 ASP A N 1
ATOM 1483 C CA . ASP A 1 189 ? -2.392 -7.664 -30.530 1.00 61.91 189 ASP A CA 1
ATOM 1484 C C . ASP A 1 189 ? -2.703 -9.080 -30.068 1.00 61.91 189 ASP A C 1
ATOM 1486 O O . ASP A 1 189 ? -3.697 -9.638 -30.513 1.00 61.91 189 ASP A O 1
ATOM 1490 N N . TYR A 1 190 ? -1.943 -9.638 -29.122 1.00 58.00 190 TYR A N 1
ATOM 1491 C CA . TYR A 1 190 ? -2.214 -10.969 -28.561 1.00 58.00 190 TYR A CA 1
ATOM 1492 C C . TYR A 1 190 ? -3.444 -11.001 -27.639 1.00 58.00 190 TYR A C 1
ATOM 1494 O O . TYR A 1 190 ? -3.974 -12.072 -27.330 1.00 58.00 190 TYR A O 1
ATOM 1502 N N . SER A 1 191 ? -3.921 -9.833 -27.196 1.00 55.19 191 SER A N 1
ATOM 1503 C CA . SER A 1 191 ? -5.086 -9.704 -26.313 1.00 55.19 191 SER A CA 1
ATOM 1504 C C . SER A 1 191 ? -6.423 -9.601 -27.064 1.00 55.19 191 SER A C 1
ATOM 1506 O O . SER A 1 191 ? -7.487 -9.771 -26.457 1.00 55.19 191 SER A O 1
ATOM 1508 N N . LYS A 1 192 ? -6.400 -9.373 -28.388 1.00 61.00 192 LYS A N 1
ATOM 1509 C CA . LYS A 1 192 ? -7.607 -9.248 -29.222 1.00 61.00 192 LYS A CA 1
ATOM 1510 C C . LYS A 1 192 ? -8.336 -10.595 -29.339 1.00 61.00 192 LYS A C 1
ATOM 1512 O O . LYS A 1 192 ? -7.735 -11.666 -29.351 1.00 61.00 192 LYS A O 1
ATOM 1517 N N . LYS A 1 193 ? -9.671 -10.553 -29.423 1.00 52.59 193 LYS A N 1
ATOM 1518 C CA . LYS A 1 193 ? -10.551 -11.746 -29.428 1.00 52.59 193 LYS A CA 1
ATOM 1519 C C . LYS A 1 193 ? -10.294 -12.703 -30.603 1.00 52.59 193 LYS A C 1
ATOM 1521 O O . LYS A 1 193 ? -10.599 -13.884 -30.488 1.00 52.59 193 LYS A O 1
ATOM 1526 N N . GLU A 1 194 ? -9.740 -12.175 -31.689 1.00 60.06 194 GLU A N 1
ATOM 1527 C CA . GLU A 1 194 ? -9.420 -12.867 -32.944 1.00 60.06 194 GLU A CA 1
ATOM 1528 C C . GLU A 1 194 ? -7.921 -13.196 -33.072 1.00 60.06 194 GLU A C 1
ATOM 1530 O O . GLU A 1 194 ? -7.498 -13.748 -34.082 1.00 60.06 194 GLU A O 1
ATOM 1535 N N . ALA A 1 195 ? -7.113 -12.854 -32.064 1.00 58.44 195 ALA A N 1
ATOM 1536 C CA . ALA A 1 195 ? -5.675 -13.068 -32.092 1.00 58.44 195 ALA A CA 1
ATOM 1537 C C . ALA A 1 195 ? -5.316 -14.539 -31.890 1.00 58.44 195 ALA A C 1
ATOM 1539 O O . ALA A 1 195 ? -5.895 -15.220 -31.037 1.00 58.44 195 ALA A O 1
ATOM 1540 N N . ASP A 1 196 ? -4.325 -15.013 -32.642 1.00 56.31 196 ASP A N 1
ATOM 1541 C CA . ASP A 1 196 ? -3.824 -16.376 -32.529 1.00 56.31 196 ASP A CA 1
ATOM 1542 C C . ASP A 1 196 ? -3.013 -16.527 -31.229 1.00 56.31 196 ASP A C 1
ATOM 1544 O O . ASP A 1 196 ? -1.844 -16.150 -31.126 1.00 56.31 196 ASP A O 1
ATOM 1548 N N . LYS A 1 197 ? -3.677 -17.023 -30.178 1.00 58.94 197 LYS A N 1
ATOM 1549 C CA . LYS A 1 197 ? -3.128 -17.131 -28.811 1.00 58.94 197 LYS A CA 1
ATOM 1550 C C . LYS A 1 197 ? -2.086 -18.238 -28.651 1.00 58.94 197 LYS A C 1
ATOM 1552 O O . LYS A 1 197 ? -1.572 -18.429 -27.552 1.00 58.94 197 LYS A O 1
ATOM 1557 N N . VAL A 1 198 ? -1.778 -18.964 -29.724 1.00 58.25 198 VAL A N 1
ATOM 1558 C CA . VAL A 1 198 ? -0.847 -20.103 -29.739 1.00 58.25 198 VAL A CA 1
ATOM 1559 C C . VAL A 1 198 ? 0.584 -19.692 -29.348 1.00 58.25 198 VAL A C 1
ATOM 1561 O O . VAL A 1 198 ? 1.366 -20.541 -28.930 1.00 58.25 198 VAL A O 1
ATOM 1564 N N . PHE A 1 199 ? 0.914 -18.396 -29.398 1.00 53.53 199 PHE A N 1
ATOM 1565 C CA . PHE A 1 199 ? 2.268 -17.873 -29.165 1.00 53.53 199 PHE A CA 1
ATOM 1566 C C . PHE A 1 199 ? 2.482 -17.162 -27.818 1.00 53.53 199 PHE A C 1
ATOM 1568 O O . PHE A 1 199 ? 3.548 -16.594 -27.594 1.00 53.53 199 PHE A O 1
ATOM 1575 N N . LEU A 1 200 ? 1.511 -17.199 -26.899 1.00 47.69 200 LEU A N 1
ATOM 1576 C CA . LEU A 1 200 ? 1.710 -16.708 -25.531 1.00 47.69 200 LEU A CA 1
ATOM 1577 C C . LEU A 1 200 ? 2.493 -17.756 -24.726 1.00 47.69 200 LEU A C 1
ATOM 1579 O O . LEU A 1 200 ? 1.924 -18.742 -24.259 1.00 47.69 200 LEU A O 1
ATOM 1583 N N . THR A 1 201 ? 3.802 -17.566 -24.561 1.00 44.03 201 THR A N 1
ATOM 1584 C CA . THR A 1 201 ? 4.558 -18.311 -23.545 1.00 44.03 201 THR A CA 1
ATOM 1585 C C . THR A 1 201 ? 4.166 -17.804 -22.158 1.00 44.03 201 THR A C 1
ATOM 1587 O O . THR A 1 201 ? 4.119 -16.591 -21.950 1.00 44.03 201 THR A O 1
ATOM 1590 N N . SER A 1 202 ? 3.855 -18.739 -21.253 1.00 34.84 202 SER A N 1
ATOM 1591 C CA . SER A 1 202 ? 3.387 -18.499 -19.877 1.00 34.84 202 SER A CA 1
ATOM 1592 C C . SER A 1 202 ? 4.310 -17.626 -19.040 1.00 34.84 202 SER A C 1
ATOM 1594 O O . SER A 1 202 ? 5.535 -17.879 -19.129 1.00 34.84 202 SER A O 1
#

Solvent-accessible surface area (backbone atoms only — not comparable to full-atom values): 13822 Å² total; per-residue (Å²): 141,81,88,87,85,87,86,86,90,83,90,84,87,92,80,86,86,82,83,85,89,83,86,84,87,76,70,74,74,76,76,74,66,73,77,71,76,86,78,78,65,62,35,82,45,95,65,77,73,90,56,91,82,45,74,76,60,76,80,33,54,80,40,78,46,76,52,80,45,60,57,87,54,87,84,62,36,89,70,50,89,51,56,46,38,40,37,32,30,39,26,33,100,87,47,78,48,77,49,81,46,68,74,67,96,70,84,39,49,50,69,37,52,101,83,47,65,51,45,70,50,74,49,80,38,54,69,52,67,87,83,44,83,52,52,90,83,78,28,42,98,92,36,51,55,46,72,52,72,51,51,42,38,75,73,65,72,62,92,44,50,55,52,79,76,36,78,83,62,85,73,86,67,60,89,84,71,82,65,62,93,82,57,79,84,53,80,69,55,58,70,42,96,86,36,78,61,90,75,69,78,130

Nearest PDB structures (foldseek):
  7b04-assembly3_I  TM=7.380E-01  e=8.384E-06  Candidatus Kuenenia stuttgartensis

pLDDT: mean 75.44, std 19.38, range [33.28, 97.19]

Sequence (202 aa):
MIANKFDLQRRTVLGTSFAVLTGWLLWPARRTSAQQKAALLARPVTQVSLDPDDPGWQGADILEIPLAPQAVVKPRTYESSIKAIVVRALYDENRLALRLEWRDAANDTMTGGVHAFRDVIAVEFPSDPKSGIPFFGMGEADRPVTIYQWKSDWQASHNNDVDEKYPNMAVDWYPFSGRAAGEIAEATDYSKKEADKVFLTS

Secondary structure (DSSP, 8-state):
-----------------------SS--------------PPPEE-SS--S-TT-GGGGGS--EEEEPPP--SSSSP-SS-S--EEEEEEEE-SS-EEEEEEE--S------SSTT----EEEEEEES-GGG-PPPTTT-BTTB-EEEEEEEHHHHHT----HHHH-TTPPP---TTSSPPTT-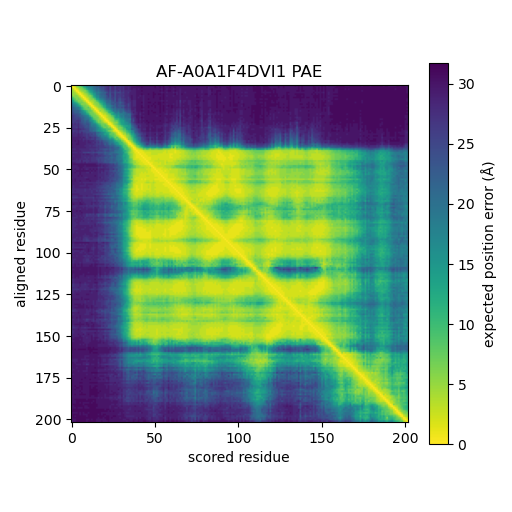---TTGGGSTTS-GGG---